Protein AF-A0A9R0SYU4-F1 (afdb_monomer_lite)

Radius of gyration: 37.58 Å; chains: 1; bounding box: 107×59×119 Å

Structure (mmCIF, N/CA/C/O backbone):
data_AF-A0A9R0SYU4-F1
#
_entry.id   AF-A0A9R0SYU4-F1
#
loop_
_atom_site.group_PDB
_atom_site.id
_atom_site.type_symbol
_atom_site.label_atom_id
_atom_site.label_alt_id
_atom_site.label_comp_id
_atom_site.label_asym_id
_atom_site.label_entity_id
_atom_site.label_seq_id
_atom_site.pdbx_PDB_ins_code
_atom_site.Cartn_x
_atom_site.Cartn_y
_atom_site.Cartn_z
_atom_site.occupancy
_atom_site.B_iso_or_equiv
_atom_site.auth_seq_id
_atom_site.auth_comp_id
_atom_site.auth_asym_id
_atom_site.auth_atom_id
_atom_site.pdbx_PDB_model_num
ATOM 1 N N . MET A 1 1 ? -58.830 -17.590 45.809 1.00 48.22 1 MET A N 1
ATOM 2 C CA . MET A 1 1 ? -57.690 -18.182 45.061 1.00 48.22 1 MET A CA 1
ATOM 3 C C . MET A 1 1 ? -57.943 -18.290 43.540 1.00 48.22 1 MET A C 1
ATOM 5 O O . MET A 1 1 ? -57.534 -19.266 42.926 1.00 48.22 1 MET A O 1
ATOM 9 N N . ALA A 1 2 ? -58.577 -17.299 42.892 1.00 47.69 2 ALA A N 1
ATOM 10 C CA . ALA A 1 2 ? -58.925 -17.374 41.457 1.00 47.69 2 ALA A CA 1
ATOM 11 C C . ALA A 1 2 ? -58.108 -16.423 40.551 1.00 47.69 2 ALA A C 1
ATOM 13 O O . ALA A 1 2 ? -57.961 -16.683 39.361 1.00 47.69 2 ALA A O 1
ATOM 14 N N . ALA A 1 3 ? -57.519 -15.357 41.107 1.00 46.34 3 ALA A N 1
ATOM 15 C CA . ALA A 1 3 ? -56.770 -14.356 40.337 1.00 46.34 3 ALA A CA 1
ATOM 16 C C . ALA A 1 3 ? -55.370 -14.834 39.892 1.00 46.34 3 ALA A C 1
ATOM 18 O O . ALA A 1 3 ? -54.916 -14.509 38.799 1.00 46.34 3 ALA A O 1
ATOM 19 N N . ARG A 1 4 ? -54.706 -15.680 40.695 1.00 49.53 4 ARG A N 1
ATOM 20 C CA . ARG A 1 4 ? -53.326 -16.144 40.439 1.00 49.53 4 ARG A CA 1
ATOM 21 C C . ARG A 1 4 ? -53.220 -17.127 39.261 1.00 49.53 4 ARG A C 1
ATOM 23 O O . ARG A 1 4 ? -52.201 -17.159 38.584 1.00 49.53 4 ARG A O 1
ATOM 30 N N . ARG A 1 5 ? -54.287 -17.887 38.975 1.00 51.91 5 ARG A N 1
ATOM 31 C CA . ARG A 1 5 ? -54.338 -18.847 37.853 1.00 51.91 5 ARG A CA 1
ATOM 32 C C . ARG A 1 5 ? -54.552 -18.172 36.493 1.00 51.91 5 ARG A C 1
ATOM 34 O O . ARG A 1 5 ? -54.038 -18.664 35.498 1.00 51.91 5 ARG A O 1
ATOM 41 N N . ARG A 1 6 ? -55.249 -17.029 36.451 1.00 52.56 6 ARG A N 1
ATOM 42 C CA . ARG A 1 6 ? -55.476 -16.265 35.208 1.00 52.56 6 ARG A CA 1
ATOM 43 C C . ARG A 1 6 ? -54.209 -15.555 34.717 1.00 52.56 6 ARG A C 1
ATOM 45 O O . ARG A 1 6 ? -53.990 -15.488 33.517 1.00 52.56 6 ARG A O 1
ATOM 52 N N . SER A 1 7 ? -53.353 -15.108 35.640 1.00 55.12 7 SER A N 1
ATOM 53 C CA . SER A 1 7 ? -52.052 -14.505 35.305 1.00 55.12 7 SER A CA 1
ATOM 54 C C . SER A 1 7 ? -51.073 -15.531 34.708 1.00 55.12 7 SER A C 1
ATOM 56 O O . SER A 1 7 ? -50.420 -15.258 33.706 1.00 55.12 7 SER A O 1
ATOM 58 N N . LEU A 1 8 ? -51.054 -16.763 35.236 1.00 55.88 8 LEU A N 1
ATOM 59 C CA . LEU A 1 8 ? -50.206 -17.846 34.716 1.00 55.88 8 LEU A CA 1
ATOM 60 C C . LEU A 1 8 ? -50.608 -18.299 33.295 1.00 55.88 8 LEU A C 1
ATOM 62 O O . LEU A 1 8 ? -49.749 -18.625 32.483 1.00 55.88 8 LEU A O 1
ATOM 66 N N . LEU A 1 9 ? -51.910 -18.278 32.986 1.00 58.44 9 LEU A N 1
ATOM 67 C CA . LEU A 1 9 ? -52.453 -18.626 31.665 1.00 58.44 9 LEU A CA 1
ATOM 68 C C . LEU A 1 9 ? -52.135 -17.584 30.578 1.00 58.44 9 LEU A C 1
ATOM 70 O O . LEU A 1 9 ? -52.047 -17.950 29.412 1.00 58.44 9 LEU A O 1
ATOM 74 N N . MET A 1 10 ? -51.914 -16.316 30.945 1.00 62.91 10 MET A N 1
ATOM 75 C CA . MET A 1 10 ? -51.508 -15.248 30.013 1.00 62.91 10 MET A CA 1
ATOM 76 C C . MET A 1 10 ? -49.986 -15.173 29.804 1.00 62.91 10 MET A C 1
ATOM 78 O O . MET A 1 10 ? -49.529 -14.640 28.797 1.00 62.91 10 MET A O 1
ATOM 82 N N . LEU A 1 11 ? -49.191 -15.740 30.718 1.00 66.94 11 LEU A N 1
ATOM 83 C CA . LEU A 1 11 ? -47.727 -15.804 30.604 1.00 66.94 11 LEU A CA 1
ATOM 84 C C . LEU A 1 11 ? -47.253 -16.902 29.638 1.00 66.94 11 LEU A C 1
ATOM 86 O O . LEU A 1 11 ? -46.227 -16.742 28.983 1.00 66.94 11 LEU A O 1
ATOM 90 N N . LEU A 1 12 ? -48.016 -17.991 29.510 1.00 74.88 12 LEU A N 1
ATOM 91 C CA . LEU A 1 12 ? -47.714 -19.101 28.604 1.00 74.88 12 LEU A CA 1
ATOM 92 C C . LEU A 1 12 ? -47.650 -18.692 27.111 1.00 74.88 12 LEU A C 1
ATOM 94 O O . LEU A 1 12 ? -46.662 -19.036 26.462 1.00 74.88 12 LEU A O 1
ATOM 98 N N . PRO A 1 13 ? -48.621 -17.942 26.540 1.00 76.25 13 PRO A N 1
ATOM 99 C CA . PRO A 1 13 ? -48.540 -17.511 25.143 1.00 76.25 13 PRO A CA 1
ATOM 100 C C . PRO A 1 13 ? -47.417 -16.495 24.902 1.00 76.25 13 PRO A C 1
ATOM 102 O O . PRO A 1 13 ? -46.794 -16.529 23.846 1.00 76.25 13 PRO A O 1
ATOM 105 N N . LEU A 1 14 ? -47.103 -15.637 25.881 1.00 77.25 14 LEU A N 1
ATOM 106 C CA . LEU A 1 14 ? -45.991 -14.685 25.784 1.00 77.25 14 LEU A CA 1
ATOM 107 C C . LEU A 1 14 ? -44.634 -15.406 25.765 1.00 77.25 14 LEU A C 1
ATOM 109 O O . LEU A 1 14 ? -43.757 -15.057 24.977 1.00 77.25 14 LEU A O 1
ATOM 113 N N . LEU A 1 15 ? -44.483 -16.449 26.587 1.00 78.75 15 LEU A N 1
ATOM 114 C CA . LEU A 1 15 ? -43.291 -17.295 26.612 1.00 78.75 15 LEU A CA 1
ATOM 115 C C . LEU A 1 15 ? -43.113 -18.063 25.295 1.00 78.75 15 LEU A C 1
ATOM 117 O O . LEU A 1 15 ? -42.001 -18.130 24.782 1.00 78.75 15 LEU A O 1
ATOM 121 N N . LEU A 1 16 ? -44.197 -18.595 24.721 1.00 81.00 16 LEU A N 1
ATOM 122 C CA . LEU A 1 16 ? -44.173 -19.269 23.417 1.00 81.00 16 LEU A CA 1
ATOM 123 C C . LEU A 1 16 ? -43.818 -18.303 22.277 1.00 81.00 16 LEU A C 1
ATOM 125 O O . LEU A 1 16 ? -43.044 -18.661 21.389 1.00 81.00 16 LEU A O 1
ATOM 129 N N . LEU A 1 17 ? -44.320 -17.065 22.326 1.00 80.38 17 LEU A N 1
ATOM 130 C CA . LEU A 1 17 ? -43.992 -16.027 21.347 1.00 80.38 17 LEU A CA 1
ATOM 131 C C . LEU A 1 17 ? -42.504 -15.647 21.410 1.00 80.38 17 LEU A C 1
ATOM 133 O O . LEU A 1 17 ? -41.845 -15.556 20.373 1.00 80.38 17 LEU A O 1
ATOM 137 N N . LEU A 1 18 ? -41.956 -15.503 22.620 1.00 77.62 18 LEU A N 1
ATOM 138 C CA . LEU A 1 18 ? -40.528 -15.272 22.842 1.00 77.62 18 LEU A CA 1
ATOM 139 C C . LEU A 1 18 ? -39.694 -16.458 22.342 1.00 77.62 18 LEU A C 1
ATOM 141 O O . LEU A 1 18 ? -38.742 -16.253 21.596 1.00 77.62 18 LEU A O 1
ATOM 145 N N . LEU A 1 19 ? -40.083 -17.694 22.671 1.00 77.12 19 LEU A N 1
ATOM 146 C CA . LEU A 1 19 ? -39.378 -18.903 22.235 1.00 77.12 19 LEU A CA 1
ATOM 147 C C . LEU A 1 19 ? -39.356 -19.033 20.703 1.00 77.12 19 LEU A C 1
ATOM 149 O O . LEU A 1 19 ? -38.334 -19.410 20.137 1.00 77.12 19 LEU A O 1
ATOM 153 N N . SER A 1 20 ? -40.451 -18.660 20.031 1.00 73.00 20 SER A N 1
ATOM 154 C CA . SER A 1 20 ? -40.522 -18.644 18.564 1.00 73.00 20 SER A CA 1
ATOM 155 C C . SER A 1 20 ? -39.612 -17.584 17.932 1.00 73.00 20 SER A C 1
ATOM 157 O O . SER A 1 20 ? -38.973 -17.872 16.925 1.00 73.00 20 SER A O 1
ATOM 159 N N . HIS A 1 21 ? -39.477 -16.403 18.554 1.00 70.44 21 HIS A N 1
ATOM 160 C CA . HIS A 1 21 ? -38.535 -15.363 18.120 1.00 70.44 21 HIS A CA 1
ATOM 161 C C . HIS A 1 21 ? -37.070 -15.770 18.326 1.00 70.44 21 HIS A C 1
ATOM 163 O O . HIS A 1 21 ? -36.213 -15.443 17.510 1.00 70.44 21 HIS A O 1
ATOM 169 N N . PHE A 1 22 ? -36.763 -16.504 19.398 1.00 69.88 22 PHE A N 1
ATOM 170 C CA . PHE A 1 22 ? -35.416 -17.039 19.610 1.00 69.88 22 PHE A CA 1
ATOM 171 C C . PHE A 1 22 ? -35.070 -18.148 18.606 1.00 69.88 22 PHE A C 1
ATOM 173 O O . PHE A 1 22 ? -33.946 -18.182 18.107 1.00 69.88 22 PHE A O 1
ATOM 180 N N . LEU A 1 23 ? -36.025 -19.021 18.261 1.00 67.88 23 LEU A N 1
ATOM 181 C CA . LEU A 1 23 ? -35.820 -20.068 17.253 1.00 67.88 23 LEU A CA 1
ATOM 182 C C . LEU A 1 23 ? -35.636 -19.500 15.838 1.00 67.88 23 LEU A C 1
ATOM 184 O O . LEU A 1 23 ? -34.823 -20.023 15.079 1.00 67.88 23 LEU A O 1
ATOM 188 N N . SER A 1 24 ? -36.339 -18.421 15.483 1.00 66.50 24 SER A N 1
ATOM 189 C CA . SER A 1 24 ? -36.169 -17.763 14.181 1.00 66.50 24 SER A CA 1
ATOM 190 C C . SER A 1 24 ? -34.846 -16.999 14.066 1.00 66.50 24 SER A C 1
ATOM 192 O O . SER A 1 24 ? -34.241 -17.017 12.996 1.00 66.50 24 SER A O 1
AT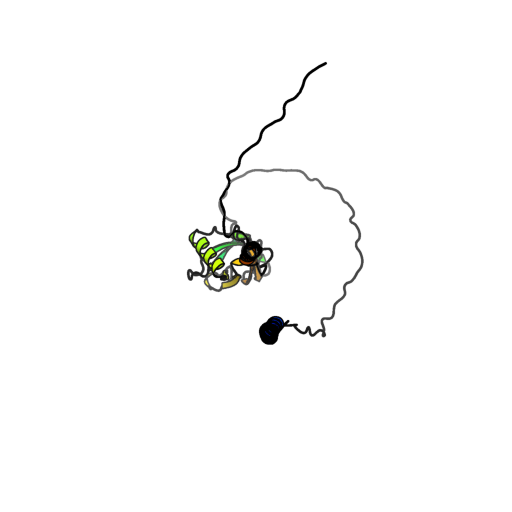OM 194 N N . LEU A 1 25 ? -34.335 -16.408 15.156 1.00 62.09 25 LEU A N 1
ATOM 195 C CA . LEU A 1 25 ? -32.981 -15.830 15.184 1.00 62.09 25 LEU A CA 1
ATOM 196 C C . LEU A 1 25 ? -31.880 -16.897 15.063 1.00 62.09 25 LEU A C 1
ATOM 198 O O . LEU A 1 25 ? -30.838 -16.627 14.472 1.00 62.09 25 LEU A O 1
ATOM 202 N N . ALA A 1 26 ? -32.104 -18.103 15.593 1.00 60.00 26 ALA A N 1
ATOM 203 C CA . ALA A 1 26 ? -31.157 -19.212 15.475 1.00 60.00 26 ALA A CA 1
ATOM 204 C C . ALA A 1 26 ? -31.123 -19.822 14.059 1.00 60.00 26 ALA A C 1
ATOM 206 O O . ALA A 1 26 ? -30.075 -20.286 13.617 1.00 60.00 26 ALA A O 1
ATOM 207 N N . ALA A 1 27 ? -32.242 -19.784 13.327 1.00 56.97 27 ALA A N 1
ATOM 208 C CA . ALA A 1 27 ? -32.347 -20.308 11.962 1.00 56.97 27 ALA A CA 1
ATOM 209 C C . ALA A 1 27 ? -31.749 -19.385 10.879 1.00 56.97 27 ALA A C 1
ATOM 211 O O . ALA A 1 27 ? -31.657 -19.787 9.723 1.00 56.97 27 ALA A O 1
ATOM 212 N N . ALA A 1 28 ? -31.315 -18.169 11.232 1.00 51.06 28 ALA A N 1
ATOM 213 C CA . ALA A 1 28 ? -30.646 -17.250 10.304 1.00 51.06 28 ALA A CA 1
ATOM 214 C C . ALA A 1 28 ? -29.163 -17.599 10.051 1.00 51.06 28 ALA A C 1
ATOM 216 O O . ALA A 1 28 ? -28.490 -16.911 9.285 1.00 51.06 28 ALA A O 1
ATOM 217 N N . PHE A 1 29 ? -28.645 -18.671 10.662 1.00 46.50 29 PHE A N 1
ATOM 218 C CA . PHE A 1 29 ? -27.357 -19.260 10.298 1.00 46.50 29 PHE A CA 1
ATOM 219 C C . PHE A 1 29 ? -27.530 -20.117 9.038 1.00 46.50 29 PHE A C 1
ATOM 221 O O . PHE A 1 29 ? -27.635 -21.340 9.081 1.00 46.50 29 PHE A O 1
ATOM 228 N N . GLN A 1 30 ? -27.617 -19.436 7.900 1.00 41.38 30 GLN A N 1
ATOM 229 C CA . GLN A 1 30 ? -27.577 -20.057 6.587 1.00 41.38 30 GLN A CA 1
ATOM 230 C C . GLN A 1 30 ? -26.118 -20.451 6.317 1.00 41.38 30 GLN A C 1
ATOM 232 O O . GLN A 1 30 ? -25.302 -19.629 5.909 1.00 41.38 30 GLN A O 1
ATOM 237 N N . SER A 1 31 ? -25.767 -21.692 6.653 1.00 45.47 31 SER A N 1
ATOM 238 C CA . SER A 1 31 ? -24.516 -22.319 6.230 1.00 45.47 31 SER A CA 1
ATOM 239 C C . SER A 1 31 ? -24.530 -22.427 4.705 1.00 45.47 31 SER A C 1
ATOM 241 O O . SER A 1 31 ? -25.257 -23.247 4.144 1.00 45.47 31 SER A O 1
ATOM 243 N N . ASP A 1 32 ? -23.772 -21.552 4.051 1.00 54.41 32 ASP A N 1
ATOM 244 C CA . ASP A 1 32 ? -23.471 -21.588 2.621 1.00 54.41 32 ASP A CA 1
ATOM 245 C C . ASP A 1 32 ? -22.484 -22.740 2.366 1.00 54.41 32 ASP A C 1
ATOM 247 O O . ASP A 1 32 ? -21.269 -22.563 2.292 1.00 54.41 32 ASP A O 1
ATOM 251 N N . GLU A 1 33 ? -23.014 -23.965 2.377 1.00 60.00 33 GLU A N 1
ATOM 252 C CA . GLU A 1 33 ? -22.293 -25.169 1.973 1.00 60.00 33 GLU A CA 1
ATOM 253 C C . GLU A 1 33 ? -22.125 -25.115 0.451 1.00 60.00 33 GLU A C 1
ATOM 255 O O . GLU A 1 33 ? -23.031 -25.440 -0.320 1.00 60.00 33 GLU A O 1
ATOM 260 N N . LEU A 1 34 ? -20.946 -24.665 0.025 1.00 43.66 34 LEU A N 1
ATOM 261 C CA . LEU A 1 34 ? -20.451 -24.821 -1.335 1.00 43.66 34 LEU A CA 1
ATOM 262 C C . LEU A 1 34 ? -20.459 -26.322 -1.657 1.00 43.66 34 LEU A C 1
ATOM 264 O O . LEU A 1 34 ? -19.595 -27.065 -1.192 1.00 43.66 34 LEU A O 1
ATOM 268 N N . LEU A 1 35 ? -21.459 -26.767 -2.424 1.00 41.28 35 LEU A N 1
ATOM 269 C CA . LEU A 1 35 ? -21.487 -28.091 -3.036 1.00 41.28 35 LEU A CA 1
ATOM 270 C C . LEU A 1 35 ? -20.207 -28.257 -3.858 1.00 41.28 35 LEU A C 1
ATOM 272 O O . LEU A 1 35 ? -20.108 -27.768 -4.984 1.00 41.28 35 LEU A O 1
ATOM 276 N N . LEU A 1 36 ? -19.224 -28.934 -3.265 1.00 45.44 36 LEU A N 1
ATOM 277 C CA . LEU A 1 36 ? -18.089 -29.501 -3.968 1.00 45.44 36 LEU A CA 1
ATOM 278 C C . LEU A 1 36 ? -18.650 -30.516 -4.960 1.00 45.44 36 LEU A C 1
ATOM 280 O O . LEU A 1 36 ? -19.022 -31.630 -4.602 1.00 45.44 36 LEU A O 1
ATOM 284 N N . HIS A 1 37 ? -18.761 -30.077 -6.207 1.00 45.06 37 HIS A N 1
ATOM 285 C CA . HIS A 1 37 ? -18.791 -30.956 -7.360 1.00 45.06 37 HIS A CA 1
ATOM 286 C C . HIS A 1 37 ? -17.355 -31.493 -7.525 1.00 45.06 37 HIS A C 1
ATOM 288 O O . HIS A 1 37 ? -16.565 -30.951 -8.291 1.00 45.06 37 HIS A O 1
ATOM 294 N N . ASP A 1 38 ? -16.988 -32.484 -6.708 1.00 51.62 38 ASP A N 1
ATOM 295 C CA . ASP A 1 38 ? -16.212 -33.615 -7.226 1.00 51.62 38 ASP A CA 1
ATOM 296 C C . ASP A 1 38 ? -17.212 -34.341 -8.154 1.00 51.62 38 ASP A C 1
ATOM 298 O O . ASP A 1 38 ? -18.384 -34.473 -7.811 1.00 51.62 38 ASP A O 1
ATOM 302 N N . ASP A 1 39 ? -16.925 -34.667 -9.405 1.00 50.56 39 ASP A N 1
ATOM 303 C CA . ASP A 1 39 ? -15.745 -35.331 -9.919 1.00 50.56 39 ASP A CA 1
ATOM 304 C C . ASP A 1 39 ? -15.583 -34.899 -11.386 1.00 50.56 39 ASP A C 1
ATOM 306 O O . ASP A 1 39 ? -16.567 -34.926 -12.112 1.00 50.56 39 ASP A O 1
ATOM 310 N N . ASP A 1 40 ? -14.388 -34.484 -11.815 1.00 49.47 40 ASP A N 1
ATOM 311 C CA . ASP A 1 40 ? -13.826 -34.839 -13.128 1.00 49.47 40 ASP A CA 1
ATOM 312 C C . ASP A 1 40 ? -12.409 -34.247 -13.265 1.00 49.47 40 ASP A C 1
ATOM 314 O O . ASP A 1 40 ? -12.190 -33.048 -13.427 1.00 49.47 40 ASP A O 1
ATOM 318 N N . GLU A 1 41 ? -11.440 -35.163 -13.236 1.00 51.19 41 GLU A N 1
ATOM 319 C CA . GLU A 1 41 ? -10.278 -35.129 -14.126 1.00 51.19 41 GLU A CA 1
ATOM 320 C C . GLU A 1 41 ? -9.160 -34.103 -13.844 1.00 51.19 41 GLU A C 1
ATOM 322 O O . GLU A 1 41 ? -8.957 -33.118 -14.552 1.00 51.19 41 GLU A O 1
ATOM 327 N N . PHE A 1 42 ? -8.269 -34.454 -12.909 1.00 38.22 42 PHE A N 1
ATOM 328 C CA . PHE A 1 42 ? -6.845 -34.235 -13.173 1.00 38.22 42 PHE A CA 1
ATOM 329 C C . PHE A 1 42 ? -6.033 -35.485 -12.836 1.00 38.22 42 PHE A C 1
ATOM 331 O O . PHE A 1 42 ? -5.756 -35.814 -11.681 1.00 38.22 42 PHE A O 1
ATOM 338 N N . GLU A 1 43 ? -5.695 -36.214 -13.894 1.00 42.44 43 GLU A N 1
ATOM 339 C CA . GLU A 1 43 ? -4.944 -37.458 -13.882 1.00 42.44 43 GLU A CA 1
ATOM 340 C C . GLU A 1 43 ? -3.562 -37.260 -13.239 1.00 42.44 43 GLU A C 1
ATOM 342 O O . GLU A 1 43 ? -2.697 -36.526 -13.720 1.00 42.44 43 GLU A O 1
ATOM 347 N N . GLY A 1 44 ? -3.356 -37.928 -12.105 1.00 37.69 44 GLY A N 1
ATOM 348 C CA . GLY A 1 44 ? -2.091 -37.935 -11.392 1.00 37.69 44 GLY A CA 1
ATOM 349 C C . GLY A 1 44 ? -1.020 -38.741 -12.126 1.00 37.69 44 GLY A C 1
ATOM 350 O O . GLY A 1 44 ? -1.107 -39.963 -12.247 1.00 37.69 44 GLY A O 1
ATOM 351 N N . THR A 1 45 ? 0.083 -38.095 -12.498 1.00 35.72 45 THR A N 1
ATOM 352 C CA . THR A 1 45 ? 1.332 -38.805 -12.791 1.00 35.72 45 THR A CA 1
ATOM 353 C C . THR A 1 45 ? 2.088 -39.100 -11.495 1.00 35.72 45 THR A C 1
ATOM 355 O O . THR A 1 45 ? 2.802 -38.256 -10.961 1.00 35.72 45 THR A O 1
ATOM 358 N N . ARG A 1 46 ? 1.896 -40.335 -11.016 1.00 37.78 46 ARG A N 1
ATOM 359 C CA . ARG A 1 46 ? 2.799 -41.188 -10.216 1.00 37.78 46 ARG A CA 1
ATOM 360 C C . ARG A 1 46 ? 3.761 -40.509 -9.229 1.00 37.78 46 ARG A C 1
ATOM 362 O O . ARG A 1 46 ? 4.869 -40.106 -9.575 1.00 37.78 46 ARG A O 1
ATOM 369 N N . ALA A 1 47 ? 3.426 -40.655 -7.949 1.00 39.47 47 ALA A N 1
ATOM 370 C CA . ALA A 1 47 ? 4.418 -40.865 -6.904 1.00 39.47 47 ALA A CA 1
ATOM 371 C C . ALA A 1 47 ? 5.154 -42.198 -7.153 1.00 39.47 47 ALA A C 1
ATOM 373 O O . ALA A 1 47 ? 4.534 -43.262 -7.167 1.00 39.47 47 ALA A O 1
ATOM 374 N N . SER A 1 48 ? 6.473 -42.140 -7.346 1.00 37.66 48 SER A N 1
ATOM 375 C CA . SER A 1 48 ? 7.346 -43.306 -7.208 1.00 37.66 48 SER A CA 1
ATOM 376 C C . SER A 1 48 ? 7.898 -43.311 -5.786 1.00 37.66 48 SER A C 1
ATOM 378 O O . SER A 1 48 ? 8.646 -42.420 -5.386 1.00 37.66 48 SER A O 1
ATOM 380 N N . SER A 1 49 ? 7.472 -44.293 -5.005 1.00 39.03 49 SER A N 1
ATOM 381 C CA . SER A 1 49 ? 7.955 -44.594 -3.666 1.00 39.03 49 SER A CA 1
ATOM 382 C C . SER A 1 49 ? 9.114 -45.585 -3.750 1.00 39.03 49 SER A C 1
ATOM 384 O O . SER A 1 49 ? 8.902 -46.729 -4.137 1.00 39.03 49 SER A O 1
ATOM 386 N N . THR A 1 50 ? 10.334 -45.193 -3.360 1.00 41.00 50 THR A N 1
ATOM 387 C CA . THR A 1 50 ? 11.353 -46.085 -2.747 1.00 41.00 50 THR A CA 1
ATOM 388 C C . THR A 1 50 ? 12.554 -45.278 -2.199 1.00 41.00 50 THR A C 1
ATOM 390 O O . THR A 1 50 ? 12.624 -44.076 -2.441 1.00 41.00 50 THR A O 1
ATOM 393 N N . PRO A 1 51 ? 13.426 -45.842 -1.335 1.00 43.19 51 PRO A N 1
ATOM 394 C CA . PRO A 1 51 ? 13.620 -45.363 0.027 1.00 43.19 51 PRO A CA 1
ATOM 395 C C . PRO A 1 51 ? 14.954 -44.633 0.265 1.00 43.19 51 PRO A C 1
ATOM 397 O O . PRO A 1 51 ? 15.914 -44.739 -0.492 1.00 43.19 51 PRO A O 1
ATOM 400 N N . SER A 1 52 ? 15.003 -43.931 1.397 1.00 39.28 52 SER A N 1
ATOM 401 C CA . SER A 1 52 ? 16.180 -43.281 1.983 1.00 39.28 52 SER A CA 1
ATOM 402 C C . SER A 1 52 ? 17.366 -44.235 2.214 1.00 39.28 52 SER A C 1
ATOM 404 O O . SER A 1 52 ? 17.184 -45.284 2.839 1.00 39.28 52 SER A O 1
ATOM 406 N N . PRO A 1 53 ? 18.596 -43.833 1.835 1.00 42.66 53 PRO A N 1
ATOM 407 C CA . PRO A 1 53 ? 19.824 -44.312 2.459 1.00 42.66 53 PRO A CA 1
ATOM 408 C C . PRO A 1 53 ? 20.514 -43.206 3.281 1.00 42.66 53 PRO A C 1
ATOM 410 O O . PRO A 1 53 ? 20.647 -42.059 2.857 1.00 42.66 53 PRO A O 1
ATOM 413 N N . ARG A 1 54 ? 20.990 -43.589 4.472 1.00 44.28 54 ARG A N 1
ATOM 414 C CA . ARG A 1 54 ? 21.839 -42.795 5.382 1.00 44.28 54 ARG A CA 1
ATOM 415 C C . ARG A 1 54 ? 23.114 -42.248 4.715 1.00 44.28 54 ARG A C 1
ATOM 417 O O . ARG A 1 54 ? 23.609 -42.853 3.766 1.00 44.28 54 ARG A O 1
ATOM 424 N N . PRO A 1 55 ? 23.705 -41.169 5.270 1.00 52.50 55 PRO A N 1
ATOM 425 C CA . PRO A 1 55 ? 24.881 -40.523 4.702 1.00 52.50 55 PRO A CA 1
ATOM 426 C C . PRO A 1 55 ? 26.179 -41.253 5.088 1.00 52.50 55 PRO A C 1
ATOM 428 O O . PRO A 1 55 ? 26.309 -41.694 6.234 1.00 52.50 55 PRO A O 1
ATOM 431 N N . PRO A 1 56 ? 27.184 -41.312 4.198 1.00 49.75 56 PRO A N 1
ATOM 432 C CA . PRO A 1 56 ? 28.563 -41.531 4.598 1.00 49.75 56 PRO A CA 1
ATOM 433 C C . PRO A 1 56 ? 29.280 -40.200 4.872 1.00 49.75 56 PRO A C 1
ATOM 435 O O . PRO A 1 56 ? 29.218 -39.237 4.111 1.00 49.75 56 PRO A O 1
ATOM 438 N N . SER A 1 57 ? 29.976 -40.189 6.002 1.00 44.16 57 SER A N 1
ATOM 439 C CA . SER A 1 57 ? 30.940 -39.202 6.482 1.00 44.16 57 SER A CA 1
ATOM 440 C C . SER A 1 57 ? 32.176 -39.085 5.582 1.00 44.16 57 SER A C 1
ATOM 442 O O . SER A 1 57 ? 32.809 -40.102 5.302 1.00 44.16 57 SER A O 1
ATOM 444 N N . THR A 1 58 ? 32.605 -37.859 5.258 1.00 48.06 58 THR A N 1
ATOM 445 C CA . THR A 1 58 ? 33.955 -37.563 4.732 1.00 48.06 58 THR A CA 1
ATOM 446 C C . THR A 1 58 ? 34.507 -36.229 5.280 1.00 48.06 58 THR A C 1
ATOM 448 O O . THR A 1 58 ? 33.718 -35.370 5.673 1.00 48.06 58 THR A O 1
ATOM 451 N N . PRO A 1 59 ? 35.847 -36.078 5.378 1.00 51.62 59 PRO A N 1
ATOM 452 C CA . PRO A 1 59 ? 36.549 -35.297 6.413 1.00 51.62 59 PRO A CA 1
ATOM 453 C C . PRO A 1 59 ? 36.813 -33.814 6.061 1.00 51.62 59 PRO A C 1
ATOM 455 O O . PRO A 1 59 ? 36.647 -33.415 4.907 1.00 51.62 59 PRO A O 1
ATOM 458 N N . PRO A 1 60 ? 37.260 -32.982 7.033 1.00 43.25 60 PRO A N 1
ATOM 459 C CA . PRO A 1 60 ? 37.501 -31.558 6.816 1.00 43.25 60 PRO A CA 1
ATOM 460 C C . PRO A 1 60 ? 38.838 -31.315 6.102 1.00 43.25 60 PRO A C 1
ATOM 462 O O . PRO A 1 60 ? 39.899 -31.684 6.604 1.00 43.25 60 PRO A O 1
ATOM 465 N N . VAL A 1 61 ? 38.801 -30.631 4.956 1.00 40.50 61 VAL A N 1
ATOM 466 C CA . VAL A 1 61 ? 40.007 -30.083 4.324 1.00 40.50 61 VAL A CA 1
ATOM 467 C C . VAL A 1 61 ? 40.222 -28.665 4.835 1.00 40.50 61 VAL A C 1
ATOM 469 O O . VAL A 1 61 ? 39.526 -27.720 4.469 1.00 40.50 61 VAL A O 1
ATOM 472 N N . VAL A 1 62 ? 41.216 -28.541 5.707 1.00 43.59 62 VAL A N 1
ATOM 473 C CA . VAL A 1 62 ? 41.846 -27.283 6.094 1.00 43.59 62 VAL A CA 1
ATOM 474 C C . VAL A 1 62 ? 42.717 -26.814 4.928 1.00 43.59 62 VAL A C 1
ATOM 476 O O . VAL A 1 62 ? 43.624 -27.530 4.514 1.00 43.59 62 VAL A O 1
ATOM 479 N N . SER A 1 63 ? 42.504 -25.592 4.442 1.00 44.72 63 SER A N 1
ATOM 480 C CA . SER A 1 63 ? 43.550 -24.850 3.736 1.00 44.72 63 SER A CA 1
ATOM 481 C C . SER A 1 63 ? 43.618 -23.433 4.287 1.00 44.72 63 SER A C 1
ATOM 483 O O . SER A 1 63 ? 42.659 -22.666 4.250 1.00 44.72 63 SER A O 1
ATOM 485 N N . SER A 1 64 ? 44.772 -23.142 4.875 1.00 40.97 64 SER A N 1
ATOM 486 C CA . SER A 1 64 ? 45.161 -21.889 5.502 1.00 40.97 64 SER A CA 1
ATOM 487 C C . SER A 1 64 ? 46.178 -21.178 4.608 1.00 40.97 64 SER A C 1
ATOM 489 O O . SER A 1 64 ? 47.018 -21.843 4.003 1.00 40.97 64 SER A O 1
ATOM 491 N N . ARG A 1 65 ? 46.160 -19.834 4.670 1.00 40.19 65 ARG A N 1
ATOM 492 C CA . ARG A 1 65 ? 47.079 -18.812 4.101 1.00 40.19 65 ARG A CA 1
ATOM 493 C C . ARG A 1 65 ? 46.652 -18.244 2.737 1.00 40.19 65 ARG A C 1
ATOM 495 O O . ARG A 1 65 ? 46.299 -18.990 1.845 1.00 40.19 65 ARG A O 1
ATOM 502 N N . ARG A 1 66 ? 46.714 -16.927 2.487 1.00 39.66 66 ARG A N 1
ATOM 503 C CA . ARG A 1 66 ? 47.553 -15.870 3.092 1.00 39.66 66 ARG A CA 1
ATOM 504 C C . ARG A 1 66 ? 46.952 -14.476 2.820 1.00 39.66 66 ARG A C 1
ATOM 506 O O . ARG A 1 66 ? 46.415 -14.240 1.746 1.00 39.66 66 ARG A O 1
ATOM 513 N N . ARG A 1 67 ? 47.097 -13.569 3.795 1.00 45.72 67 ARG A N 1
ATOM 514 C CA . ARG A 1 67 ? 46.878 -12.113 3.689 1.00 45.72 67 ARG A CA 1
ATOM 515 C C . ARG A 1 67 ? 47.753 -11.489 2.597 1.00 45.72 67 ARG A C 1
ATOM 517 O O . ARG A 1 67 ? 48.941 -11.800 2.572 1.00 45.72 67 ARG A O 1
ATOM 524 N N . SER A 1 68 ? 47.205 -10.491 1.905 1.00 37.69 68 SER A N 1
ATOM 525 C CA . SER A 1 68 ? 47.927 -9.271 1.526 1.00 37.69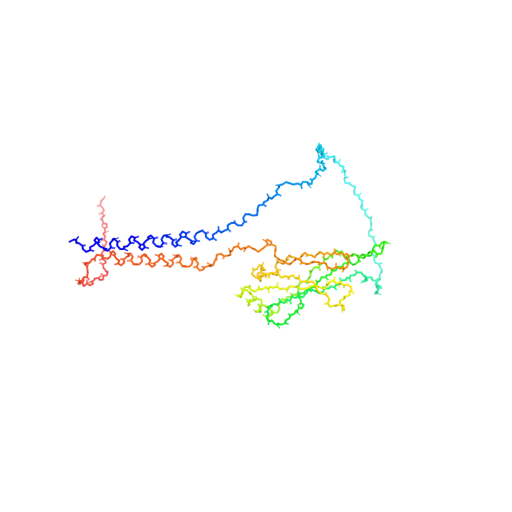 68 SER A CA 1
ATOM 526 C C . SER A 1 68 ? 46.972 -8.090 1.675 1.00 37.69 68 SER A C 1
ATOM 528 O O . SER A 1 68 ? 45.868 -8.111 1.136 1.00 37.69 68 SER A O 1
ATOM 530 N N . ALA A 1 69 ? 47.382 -7.115 2.478 1.00 41.94 69 ALA A N 1
ATOM 531 C CA . ALA A 1 69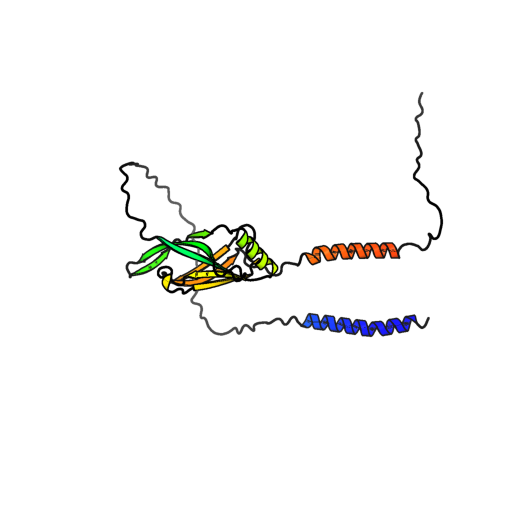 ? 46.720 -5.834 2.638 1.00 41.94 69 ALA A CA 1
ATOM 532 C C . ALA A 1 69 ? 47.378 -4.794 1.721 1.00 41.94 69 ALA A C 1
ATOM 534 O O . ALA A 1 69 ? 48.569 -4.897 1.442 1.00 41.94 69 ALA A O 1
ATOM 535 N N . ASP A 1 70 ? 46.566 -3.790 1.397 1.00 34.66 70 ASP A N 1
ATOM 536 C CA . ASP A 1 70 ? 46.912 -2.392 1.136 1.00 34.66 70 ASP A CA 1
ATOM 537 C C . ASP A 1 70 ? 47.475 -2.002 -0.242 1.00 34.66 70 ASP A C 1
ATOM 539 O O . ASP A 1 70 ? 48.607 -2.319 -0.591 1.00 34.66 70 ASP A O 1
ATOM 543 N N . ALA A 1 71 ? 46.660 -1.248 -0.992 1.00 35.75 71 ALA A N 1
ATOM 544 C CA . ALA A 1 71 ? 47.074 0.004 -1.621 1.00 35.75 71 ALA A CA 1
ATOM 545 C C . ALA A 1 71 ? 45.852 0.761 -2.182 1.00 35.75 71 ALA A C 1
ATOM 547 O O . ALA A 1 71 ? 45.223 0.344 -3.153 1.00 35.75 71 ALA A O 1
ATOM 548 N N . THR A 1 72 ? 45.629 1.945 -1.606 1.00 35.28 72 THR A N 1
ATOM 549 C CA . THR A 1 72 ? 45.109 3.177 -2.230 1.00 35.28 72 THR A CA 1
ATOM 550 C C . THR A 1 72 ? 43.647 3.265 -2.683 1.00 35.28 72 THR A C 1
ATOM 552 O O . THR A 1 72 ? 43.191 2.641 -3.634 1.00 35.28 72 THR A O 1
ATOM 555 N N . GLN A 1 73 ? 42.961 4.205 -2.023 1.00 47.88 73 GLN A N 1
ATOM 556 C CA . GLN A 1 73 ? 41.811 4.958 -2.510 1.00 47.88 73 GLN A CA 1
ATOM 557 C C . GLN A 1 73 ? 41.907 5.267 -4.011 1.00 47.88 73 GLN A C 1
ATOM 559 O O . GLN A 1 73 ? 42.779 6.015 -4.447 1.00 47.88 73 GLN A O 1
ATOM 564 N N . ALA A 1 74 ? 40.924 4.781 -4.760 1.00 38.72 74 ALA A N 1
ATOM 565 C CA . ALA A 1 74 ? 40.437 5.432 -5.962 1.00 38.72 74 ALA A CA 1
ATOM 566 C C . ALA A 1 74 ? 38.911 5.484 -5.855 1.00 38.72 74 ALA A C 1
ATOM 568 O O . ALA A 1 74 ? 38.211 4.474 -5.881 1.00 38.72 74 ALA A O 1
ATOM 569 N N . VAL A 1 75 ? 38.429 6.699 -5.634 1.00 46.25 75 VAL A N 1
ATOM 570 C CA . VAL A 1 75 ? 37.035 7.109 -5.746 1.00 46.25 75 VAL A CA 1
ATOM 571 C C . VAL A 1 75 ? 36.575 6.855 -7.186 1.00 46.25 75 VAL A C 1
ATOM 573 O O . VAL A 1 75 ? 37.220 7.326 -8.118 1.00 46.25 75 VAL A O 1
ATOM 576 N N . GLY A 1 76 ? 35.451 6.149 -7.353 1.00 47.50 76 GLY A N 1
ATOM 577 C CA . GLY A 1 76 ? 34.686 6.118 -8.604 1.00 47.50 76 GLY A CA 1
ATOM 578 C C . GLY A 1 76 ? 34.471 4.729 -9.218 1.00 47.50 76 GLY A C 1
ATOM 579 O O . GLY A 1 76 ? 35.406 4.118 -9.719 1.00 47.50 76 GLY A O 1
ATOM 580 N N . ALA A 1 77 ? 33.191 4.329 -9.270 1.00 47.41 77 ALA A N 1
ATOM 581 C CA . ALA A 1 77 ? 32.580 3.300 -10.130 1.00 47.41 77 ALA A CA 1
ATOM 582 C C . ALA A 1 77 ? 32.478 1.842 -9.617 1.00 47.41 77 ALA A C 1
ATOM 584 O O . ALA A 1 77 ? 33.199 0.960 -10.073 1.00 47.41 77 ALA A O 1
ATOM 585 N N . SER A 1 78 ? 31.453 1.555 -8.790 1.00 42.09 78 SER A N 1
ATOM 586 C CA . SER A 1 78 ? 30.560 0.386 -8.997 1.00 42.09 78 SER A CA 1
ATOM 587 C C . SER A 1 78 ? 29.263 0.460 -8.156 1.00 42.09 78 SER A C 1
ATOM 589 O O . SER A 1 78 ? 28.966 -0.413 -7.345 1.00 42.09 78 SER A O 1
ATOM 591 N N . GLU A 1 79 ? 28.469 1.519 -8.340 1.00 53.50 79 GLU A N 1
ATOM 592 C CA . GLU A 1 79 ? 27.118 1.677 -7.754 1.00 53.50 79 GLU A CA 1
ATOM 593 C C . GLU A 1 79 ? 25.991 1.350 -8.765 1.00 53.50 79 GLU A C 1
ATOM 595 O O . GLU A 1 79 ? 24.859 1.793 -8.620 1.00 53.50 79 GLU A O 1
ATOM 600 N N . SER A 1 80 ? 26.263 0.605 -9.843 1.00 61.66 80 SER A N 1
ATOM 601 C CA . SER A 1 80 ? 25.434 0.698 -11.063 1.00 61.66 80 SER A CA 1
ATOM 602 C C . SER A 1 80 ? 24.207 -0.221 -11.161 1.00 61.66 80 SER A C 1
ATOM 604 O O . SER A 1 80 ? 23.450 -0.087 -12.116 1.00 61.66 80 SER A O 1
ATOM 606 N N . ASN A 1 81 ? 23.992 -1.160 -10.230 1.00 84.50 81 ASN A N 1
ATOM 607 C CA . ASN A 1 81 ? 22.922 -2.172 -10.351 1.00 84.50 81 ASN A CA 1
ATOM 608 C C . ASN A 1 81 ? 21.940 -2.187 -9.169 1.00 84.50 81 ASN A C 1
ATOM 610 O O . ASN A 1 81 ? 21.165 -3.132 -9.028 1.00 84.50 81 ASN A O 1
ATOM 614 N N . THR A 1 82 ? 21.979 -1.204 -8.274 1.00 90.44 82 THR A N 1
ATOM 615 C CA . THR A 1 82 ? 20.997 -1.088 -7.187 1.00 90.44 82 THR A CA 1
ATOM 616 C C . THR A 1 82 ? 19.848 -0.197 -7.621 1.00 90.44 82 THR A C 1
ATOM 618 O O . THR A 1 82 ? 20.070 0.927 -8.051 1.00 90.44 82 THR A O 1
ATOM 621 N N . VAL A 1 83 ? 18.625 -0.699 -7.494 1.00 93.31 83 VAL A N 1
ATOM 622 C CA . VAL A 1 83 ? 17.399 0.019 -7.838 1.00 93.31 83 VAL A CA 1
ATOM 623 C C . VAL A 1 83 ? 16.580 0.189 -6.568 1.00 93.31 83 VAL A C 1
ATOM 625 O O . VAL A 1 83 ? 16.463 -0.754 -5.781 1.00 93.31 83 VAL A O 1
ATOM 628 N N . GLN A 1 84 ? 16.038 1.386 -6.360 1.00 94.56 84 GLN A N 1
ATOM 629 C CA . GLN A 1 84 ? 15.214 1.708 -5.203 1.00 94.56 84 GLN A CA 1
ATOM 630 C C . GLN A 1 84 ? 13.865 2.255 -5.658 1.00 94.56 84 GLN A C 1
ATOM 632 O O . GLN A 1 84 ? 13.808 3.077 -6.568 1.00 94.56 84 GLN A O 1
ATOM 637 N N . PHE A 1 85 ? 12.794 1.805 -5.013 1.00 94.62 85 PHE A N 1
ATOM 638 C CA . PHE A 1 85 ? 11.443 2.307 -5.240 1.00 94.62 85 PHE A CA 1
ATOM 639 C C . PHE A 1 85 ? 10.698 2.491 -3.924 1.00 94.62 85 PHE A C 1
ATOM 641 O O . PHE A 1 85 ? 11.000 1.842 -2.921 1.00 94.62 85 PHE A O 1
ATOM 648 N N . THR A 1 86 ? 9.738 3.407 -3.922 1.00 95.38 86 THR A N 1
ATOM 649 C CA . THR A 1 86 ? 9.069 3.875 -2.706 1.00 95.38 86 THR A CA 1
ATOM 650 C C . THR A 1 86 ? 7.782 3.095 -2.461 1.00 95.38 86 THR A C 1
ATOM 652 O O . THR A 1 86 ? 7.014 2.839 -3.387 1.00 95.38 86 THR A O 1
ATOM 655 N N . LEU A 1 87 ? 7.557 2.724 -1.202 1.00 95.50 87 LEU A N 1
ATOM 656 C CA . LEU A 1 87 ? 6.260 2.293 -0.696 1.00 95.50 87 LEU A CA 1
ATOM 657 C C . LEU A 1 87 ? 5.509 3.526 -0.229 1.00 95.50 87 LEU A C 1
ATOM 659 O O . LEU A 1 87 ? 6.014 4.265 0.616 1.00 95.50 87 LEU A O 1
ATOM 663 N N . GLU A 1 88 ? 4.295 3.710 -0.719 1.00 95.50 88 GLU A N 1
ATOM 664 C CA . GLU A 1 88 ? 3.418 4.773 -0.250 1.00 95.50 88 GLU A CA 1
ATOM 665 C C . GLU A 1 88 ? 2.200 4.179 0.446 1.00 95.50 88 GLU A C 1
ATOM 667 O O . GLU A 1 88 ? 1.745 3.088 0.098 1.00 95.50 88 GLU A O 1
ATOM 672 N N . HIS A 1 89 ? 1.675 4.892 1.436 1.00 94.19 89 HIS A N 1
ATOM 673 C CA . HIS A 1 89 ? 0.475 4.503 2.159 1.00 94.19 89 HIS A CA 1
ATOM 674 C C . HIS A 1 89 ? -0.577 5.601 2.121 1.00 94.19 89 HIS A C 1
ATOM 676 O O . HIS A 1 89 ? -0.249 6.772 1.965 1.00 94.19 89 HIS A O 1
ATOM 682 N N . ASP A 1 90 ? -1.827 5.221 2.336 1.00 94.69 90 ASP A N 1
ATOM 683 C CA . ASP A 1 90 ? -2.938 6.114 2.628 1.00 94.69 90 ASP A CA 1
ATOM 684 C C . ASP A 1 90 ? -3.563 5.706 3.967 1.00 94.69 90 ASP A C 1
ATOM 686 O O . ASP A 1 90 ? -3.904 4.541 4.205 1.00 94.69 90 ASP A O 1
ATOM 690 N N . LEU A 1 91 ? -3.685 6.700 4.846 1.00 90.31 91 LEU A N 1
ATOM 691 C CA . LEU A 1 91 ? -4.253 6.592 6.186 1.00 90.31 91 LEU A CA 1
ATOM 692 C C . LEU A 1 91 ? -5.748 6.959 6.220 1.00 90.31 91 LEU A C 1
ATOM 694 O O . LEU A 1 91 ? -6.287 7.211 7.294 1.00 90.31 91 LEU A O 1
ATOM 698 N N . GLY A 1 92 ? -6.424 7.039 5.069 1.00 75.75 92 GLY A N 1
ATOM 699 C CA . GLY A 1 92 ? -7.882 7.183 4.960 1.00 75.75 92 GLY A CA 1
ATOM 700 C C . GLY A 1 92 ? -8.447 8.508 5.484 1.00 75.75 92 GLY A C 1
ATOM 701 O O . GLY A 1 92 ? -9.654 8.641 5.663 1.00 75.75 92 GLY A O 1
ATOM 702 N N . ALA A 1 93 ? -7.591 9.507 5.712 1.00 70.12 93 ALA A N 1
ATOM 703 C CA . ALA A 1 93 ? -7.970 10.830 6.214 1.00 70.12 93 ALA A CA 1
ATOM 704 C C . ALA A 1 93 ? -8.180 11.876 5.099 1.00 70.12 93 ALA A C 1
ATOM 706 O O . ALA A 1 93 ? -8.298 13.064 5.388 1.00 70.12 93 ALA A O 1
ATOM 707 N N . GLY A 1 94 ? -8.185 11.460 3.825 1.00 71.31 94 GLY A N 1
ATOM 708 C CA . GLY A 1 94 ? -8.230 12.377 2.677 1.00 71.31 94 GLY A CA 1
ATOM 709 C C . GLY A 1 94 ? -6.914 13.125 2.422 1.00 71.31 94 GLY A C 1
ATOM 710 O O . GLY A 1 94 ? -6.881 14.033 1.599 1.00 71.31 94 GLY A O 1
ATOM 711 N N . LEU A 1 95 ? -5.832 12.737 3.110 1.00 79.38 95 LEU A N 1
ATOM 712 C CA . LEU A 1 95 ? -4.477 13.277 2.931 1.00 79.38 95 LEU A CA 1
ATOM 713 C C . LEU A 1 95 ? -3.788 12.738 1.666 1.00 79.38 95 LEU A C 1
ATOM 715 O O . LEU A 1 95 ? -2.774 13.279 1.234 1.00 79.38 95 LEU A O 1
ATOM 719 N N . GLY A 1 96 ? -4.357 11.693 1.062 1.00 89.75 96 GLY A N 1
ATOM 720 C CA . GLY A 1 96 ? -3.778 11.014 -0.084 1.00 89.75 96 GLY A CA 1
ATOM 721 C C . GLY A 1 96 ? -2.605 10.122 0.308 1.00 89.75 96 GLY A C 1
ATOM 722 O O . GLY A 1 96 ? -2.395 9.793 1.475 1.00 89.75 96 GLY A O 1
ATOM 723 N N . PHE A 1 97 ? -1.857 9.703 -0.706 1.00 93.69 97 PHE A N 1
ATOM 724 C CA . PHE A 1 97 ? -0.747 8.782 -0.530 1.00 93.69 97 PHE A CA 1
ATOM 725 C C . PHE A 1 97 ? 0.530 9.513 -0.114 1.00 93.69 97 PHE A C 1
ATOM 727 O O . PHE A 1 97 ? 0.965 10.445 -0.792 1.00 93.69 97 PHE A O 1
ATOM 734 N N . ALA A 1 98 ? 1.140 9.049 0.974 1.00 94.06 98 ALA A N 1
ATOM 735 C CA . ALA A 1 98 ? 2.379 9.568 1.535 1.00 94.06 98 ALA A CA 1
ATOM 736 C C . ALA A 1 98 ? 3.478 8.484 1.563 1.00 94.06 98 ALA A C 1
ATOM 738 O O . ALA A 1 98 ? 3.175 7.294 1.696 1.00 94.06 98 ALA A O 1
ATOM 739 N N . PRO A 1 99 ? 4.764 8.859 1.440 1.00 94.56 99 PRO A N 1
ATOM 740 C CA . PRO A 1 99 ? 5.878 7.913 1.421 1.00 94.56 99 PRO A CA 1
ATOM 741 C C . PRO A 1 99 ? 6.107 7.241 2.784 1.00 94.56 99 PRO A C 1
ATOM 743 O O . PRO A 1 99 ? 6.531 7.857 3.758 1.00 94.56 99 PRO A O 1
ATOM 746 N N . ALA A 1 100 ? 5.908 5.926 2.818 1.00 93.31 100 ALA A N 1
ATOM 747 C CA . ALA A 1 100 ? 5.954 5.074 4.003 1.00 93.31 100 ALA A CA 1
ATOM 748 C C . ALA A 1 100 ? 7.287 4.325 4.172 1.00 93.31 100 ALA A C 1
ATOM 750 O O . ALA A 1 100 ? 7.637 3.855 5.256 1.00 93.31 100 ALA A O 1
ATOM 751 N N . GLY A 1 101 ? 8.044 4.155 3.101 1.00 94.12 101 GLY A N 1
ATOM 752 C CA . GLY A 1 101 ? 9.284 3.396 3.141 1.00 94.12 101 GLY A CA 1
ATOM 753 C C . GLY A 1 101 ? 9.853 3.203 1.754 1.00 94.12 101 GLY A C 1
ATOM 754 O O . GLY A 1 101 ? 9.345 3.742 0.773 1.00 94.12 101 GLY A O 1
ATOM 755 N N . SER A 1 102 ? 10.911 2.413 1.660 1.00 94.88 102 SER A N 1
ATOM 756 C CA . SER A 1 102 ? 11.536 2.119 0.379 1.00 94.88 102 SER A CA 1
ATOM 757 C C . SER A 1 102 ? 12.016 0.681 0.295 1.00 94.88 102 SER A C 1
ATOM 759 O O . SER A 1 102 ? 12.464 0.077 1.271 1.00 94.88 102 SER A O 1
ATOM 761 N N . PHE A 1 103 ? 11.917 0.138 -0.908 1.00 95.44 103 PHE A N 1
ATOM 762 C CA . PHE A 1 103 ? 12.479 -1.137 -1.289 1.00 95.44 103 PHE A CA 1
ATOM 763 C C . PHE A 1 103 ? 13.763 -0.895 -2.062 1.00 95.44 103 PHE A C 1
ATOM 765 O O . PHE A 1 103 ? 13.764 -0.159 -3.042 1.00 95.44 103 PHE A O 1
ATOM 772 N N . SER A 1 104 ? 14.846 -1.540 -1.646 1.00 94.81 104 SER A N 1
ATOM 773 C CA . SER A 1 104 ? 16.094 -1.601 -2.403 1.00 94.81 104 SER A CA 1
ATOM 774 C C . SER A 1 104 ? 16.294 -3.012 -2.945 1.00 94.81 104 SER A C 1
ATOM 776 O O . SER A 1 104 ? 16.135 -4.003 -2.233 1.00 94.81 104 SER A O 1
ATOM 778 N N . ALA A 1 105 ? 16.628 -3.117 -4.223 1.00 94.50 105 ALA A N 1
ATOM 779 C CA . ALA A 1 105 ? 16.864 -4.378 -4.910 1.00 94.50 105 ALA A CA 1
ATOM 780 C C . ALA A 1 105 ? 18.101 -4.278 -5.803 1.00 94.50 105 ALA A C 1
ATOM 782 O O . ALA A 1 105 ? 18.565 -3.196 -6.155 1.00 94.50 105 ALA A O 1
ATOM 783 N N . ARG A 1 106 ? 18.650 -5.429 -6.184 1.00 93.25 106 ARG A N 1
ATOM 784 C CA . ARG A 1 106 ? 19.720 -5.526 -7.176 1.00 93.25 106 ARG A CA 1
ATOM 785 C C . ARG A 1 106 ? 19.148 -5.965 -8.511 1.00 93.25 106 ARG A C 1
ATOM 787 O O . ARG A 1 106 ? 18.608 -7.067 -8.614 1.00 93.25 106 ARG A O 1
ATOM 794 N N . LEU A 1 107 ? 19.328 -5.129 -9.522 1.00 94.19 107 LEU A N 1
ATOM 795 C CA . LEU A 1 107 ? 19.020 -5.431 -10.906 1.00 94.19 107 LEU A CA 1
ATOM 796 C C . LEU A 1 107 ? 20.064 -6.397 -11.460 1.00 94.19 107 LEU A C 1
ATOM 798 O O . LEU A 1 107 ? 21.265 -6.118 -11.482 1.00 94.19 107 LEU A O 1
ATOM 802 N N . LYS A 1 108 ? 19.595 -7.559 -11.899 1.00 91.81 108 LYS A N 1
ATOM 803 C CA . LYS A 1 108 ? 20.404 -8.557 -12.583 1.00 91.81 108 LYS A CA 1
ATOM 804 C C . LYS A 1 108 ? 19.928 -8.656 -14.022 1.00 91.81 108 LYS A C 1
ATOM 806 O O . LYS A 1 108 ? 18.810 -9.099 -14.277 1.00 91.81 108 LYS A O 1
ATOM 811 N N . SER A 1 109 ? 20.800 -8.269 -14.946 1.00 89.75 109 SER A N 1
ATOM 812 C CA . SER A 1 109 ? 20.609 -8.528 -16.370 1.00 89.75 109 SER A CA 1
ATOM 813 C C . SER A 1 109 ? 21.131 -9.925 -16.709 1.00 89.75 109 SER A C 1
ATOM 815 O O . SER A 1 109 ? 22.231 -10.304 -16.298 1.00 89.75 109 SER A O 1
ATOM 817 N N . SER A 1 110 ? 20.323 -10.714 -17.403 1.00 85.31 110 SER A N 1
ATOM 818 C CA . SER A 1 110 ? 20.672 -12.029 -17.931 1.00 85.31 110 SER A CA 1
ATOM 819 C C . SER A 1 110 ? 21.326 -11.897 -19.306 1.00 85.31 110 SER A C 1
ATOM 821 O O . SER A 1 110 ? 21.061 -10.951 -20.046 1.00 85.31 110 SER A O 1
ATOM 823 N N . ALA A 1 111 ? 22.126 -12.891 -19.695 1.00 81.06 111 ALA A N 1
ATOM 824 C CA . ALA A 1 111 ? 22.743 -12.954 -21.022 1.00 81.06 111 ALA A CA 1
ATOM 825 C C . ALA A 1 111 ? 21.711 -13.001 -22.167 1.00 81.06 111 ALA A C 1
ATOM 827 O O . ALA A 1 111 ? 22.032 -12.657 -23.298 1.00 81.06 111 ALA A O 1
ATOM 828 N N . HIS A 1 112 ? 20.473 -13.413 -21.878 1.00 83.44 112 HIS A N 1
ATOM 829 C CA . HIS A 1 112 ? 19.357 -13.416 -22.833 1.00 83.44 112 HIS A CA 1
ATOM 830 C C . HIS A 1 112 ? 18.587 -12.081 -22.870 1.00 83.44 112 HIS A C 1
ATOM 832 O O . HIS A 1 112 ? 17.526 -12.005 -23.477 1.00 83.44 112 HIS A O 1
ATOM 838 N N . GLY A 1 113 ? 19.093 -11.034 -22.207 1.00 81.25 113 GLY A N 1
ATOM 839 C CA . GLY A 1 113 ? 18.494 -9.696 -22.189 1.00 81.25 113 GLY A CA 1
ATOM 840 C C . GLY A 1 113 ? 17.379 -9.497 -21.159 1.00 81.25 113 GLY A C 1
ATOM 841 O O . GLY A 1 113 ? 16.908 -8.377 -20.992 1.00 81.25 113 GLY A O 1
ATOM 842 N N . SER A 1 114 ? 16.971 -10.542 -20.432 1.00 85.44 114 SER A N 1
ATOM 843 C CA . SER A 1 114 ? 15.978 -10.402 -19.364 1.00 85.44 114 SER A CA 1
ATOM 844 C C . SER A 1 114 ? 16.574 -9.714 -18.136 1.00 85.44 114 SER A C 1
ATOM 846 O O . SER A 1 114 ? 17.668 -10.047 -17.682 1.00 85.44 114 SER A O 1
ATOM 848 N N . GLN A 1 115 ? 15.844 -8.755 -17.576 1.00 90.25 115 GLN A N 1
ATOM 849 C CA . GLN A 1 115 ? 16.221 -8.055 -16.353 1.00 90.25 115 GLN A CA 1
ATOM 850 C C . GLN A 1 115 ? 15.328 -8.516 -15.206 1.00 90.25 115 GLN A C 1
ATOM 852 O O . GLN A 1 115 ? 14.110 -8.547 -15.339 1.00 90.25 115 GLN A O 1
ATOM 857 N N . THR A 1 116 ? 15.933 -8.887 -14.080 1.00 91.44 116 THR A N 1
ATOM 858 C CA . THR A 1 116 ? 15.218 -9.371 -12.891 1.00 91.44 116 THR A CA 1
ATOM 859 C C . THR A 1 116 ? 15.725 -8.668 -11.644 1.00 91.44 116 THR A C 1
ATOM 861 O O . THR A 1 116 ? 16.922 -8.390 -11.514 1.00 91.44 116 THR A O 1
ATOM 864 N N . LEU A 1 117 ? 14.822 -8.378 -10.714 1.00 91.88 117 LEU A N 1
ATOM 865 C CA . LEU A 1 117 ? 15.174 -7.812 -9.418 1.00 91.88 117 LEU A CA 1
ATOM 866 C C . LEU A 1 117 ? 15.459 -8.931 -8.412 1.00 91.88 117 LEU A C 1
ATOM 868 O O . LEU A 1 117 ? 14.712 -9.894 -8.277 1.00 91.88 117 LEU A O 1
ATOM 872 N N . THR A 1 118 ? 16.579 -8.817 -7.704 1.00 90.81 118 THR A N 1
ATOM 873 C CA . THR A 1 118 ? 17.042 -9.808 -6.724 1.00 90.81 118 THR A CA 1
ATOM 874 C C . THR A 1 118 ? 17.422 -9.134 -5.413 1.00 90.81 118 THR A C 1
ATOM 876 O O . THR A 1 118 ? 17.768 -7.955 -5.395 1.00 90.81 118 THR A O 1
ATOM 879 N N . LYS A 1 119 ? 17.414 -9.888 -4.305 1.00 92.50 119 LYS A N 1
ATOM 880 C CA . LYS A 1 119 ? 17.772 -9.383 -2.963 1.00 92.50 119 LYS A CA 1
ATOM 881 C C . LYS A 1 119 ? 16.978 -8.131 -2.574 1.00 92.50 119 LYS A C 1
ATOM 883 O O . LYS A 1 119 ? 17.570 -7.113 -2.220 1.00 92.50 119 LYS A O 1
ATOM 888 N N . LEU A 1 120 ? 15.655 -8.232 -2.655 1.00 93.31 120 LEU A N 1
ATOM 889 C CA . LEU A 1 120 ? 14.754 -7.191 -2.187 1.00 93.31 120 LEU A CA 1
ATOM 890 C C . LEU A 1 120 ? 14.960 -6.960 -0.681 1.00 93.31 120 LEU A C 1
ATOM 892 O O . LEU A 1 120 ? 15.015 -7.911 0.101 1.00 93.31 120 LEU A O 1
ATOM 896 N N . ARG A 1 121 ? 15.105 -5.700 -0.284 1.00 94.12 121 ARG A N 1
ATOM 897 C CA . ARG A 1 121 ? 15.258 -5.257 1.102 1.00 94.12 121 ARG A CA 1
ATOM 898 C C . ARG A 1 121 ? 14.301 -4.112 1.351 1.00 94.12 121 ARG A C 1
ATOM 900 O O . ARG A 1 121 ? 14.314 -3.142 0.600 1.00 94.12 121 ARG A O 1
ATOM 907 N N . PHE A 1 122 ? 13.512 -4.228 2.406 1.00 94.00 122 PHE A N 1
ATOM 908 C CA . PHE A 1 122 ? 12.575 -3.198 2.816 1.00 94.00 122 PHE A CA 1
ATOM 909 C C . PHE A 1 122 ? 13.146 -2.372 3.965 1.00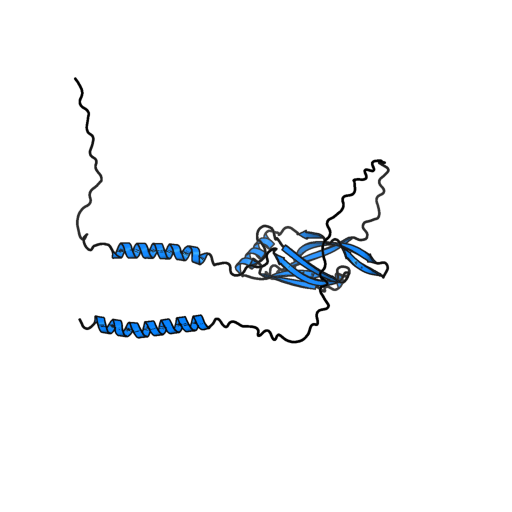 94.00 122 PHE A C 1
ATOM 911 O O . PHE A 1 122 ? 13.718 -2.929 4.903 1.00 94.00 122 PHE A O 1
ATOM 918 N N . THR A 1 123 ? 12.949 -1.060 3.890 1.00 93.00 123 THR A N 1
ATOM 919 C CA . THR A 1 123 ? 13.241 -0.112 4.964 1.00 93.00 123 THR A CA 1
ATOM 920 C C . THR A 1 123 ? 12.001 0.742 5.203 1.00 93.00 123 THR A C 1
ATOM 922 O O . THR A 1 123 ? 11.507 1.385 4.274 1.00 93.00 123 THR A O 1
ATOM 925 N N . ARG A 1 124 ? 11.506 0.758 6.444 1.00 91.31 124 ARG A N 1
ATOM 926 C CA . ARG A 1 124 ? 10.326 1.532 6.847 1.00 91.31 124 ARG A CA 1
ATOM 927 C C . ARG A 1 124 ? 10.735 2.909 7.371 1.00 91.31 124 ARG A C 1
ATOM 929 O O . ARG A 1 124 ? 11.707 3.017 8.114 1.00 91.31 124 ARG A O 1
ATOM 936 N N . ASN A 1 125 ? 9.968 3.935 7.011 1.00 91.56 125 ASN A N 1
ATOM 937 C CA . ASN A 1 125 ? 10.072 5.259 7.621 1.00 91.56 125 ASN A CA 1
ATOM 938 C C . ASN A 1 125 ? 9.329 5.276 8.962 1.00 91.56 125 ASN A C 1
ATOM 940 O O . ASN A 1 125 ? 8.262 4.669 9.084 1.00 91.56 125 ASN A O 1
ATOM 944 N N . GLU A 1 126 ? 9.856 5.994 9.950 1.00 88.69 126 GLU A N 1
ATOM 945 C CA . GLU A 1 126 ? 9.140 6.224 11.205 1.00 88.69 126 GLU A CA 1
ATOM 946 C C . GLU A 1 126 ? 7.872 7.047 10.953 1.00 88.69 126 GLU A C 1
ATOM 948 O O . GLU A 1 126 ? 7.900 8.025 10.209 1.00 88.69 126 GLU A O 1
ATOM 953 N N . LEU A 1 127 ? 6.759 6.648 11.578 1.00 86.19 127 LEU A N 1
ATOM 954 C CA . LEU A 1 127 ? 5.521 7.419 11.511 1.00 86.19 127 LEU A CA 1
ATOM 955 C C . LEU A 1 127 ? 5.665 8.712 12.317 1.00 86.19 127 LEU A C 1
ATOM 957 O O . LEU A 1 127 ? 6.026 8.690 13.501 1.00 86.19 127 LEU A O 1
ATOM 961 N N . THR A 1 128 ? 5.307 9.820 11.689 1.00 90.19 128 THR A N 1
ATOM 962 C CA . THR A 1 128 ? 5.142 11.120 12.341 1.00 90.19 128 THR A CA 1
ATOM 963 C C . THR A 1 128 ? 3.977 11.089 13.335 1.00 90.19 128 THR A C 1
ATOM 965 O O . THR A 1 128 ? 3.134 10.189 13.318 1.00 90.19 128 THR A O 1
ATOM 968 N N . GLU A 1 129 ? 3.917 12.065 14.243 1.00 90.00 129 GLU A N 1
ATOM 969 C CA . GLU A 1 129 ? 2.841 12.113 15.242 1.00 90.00 129 GLU A CA 1
ATOM 970 C C . GLU A 1 129 ? 1.456 12.280 14.595 1.00 90.00 129 GLU A C 1
ATOM 972 O O . GLU A 1 129 ? 0.490 11.641 15.014 1.00 90.00 129 GLU A O 1
ATOM 977 N N . ASP A 1 130 ? 1.368 13.057 13.516 1.00 89.62 130 ASP A N 1
ATOM 978 C CA . ASP A 1 130 ? 0.126 13.253 12.767 1.00 89.62 130 ASP A CA 1
ATOM 979 C C . ASP A 1 130 ? -0.331 11.958 12.084 1.00 89.62 130 ASP A C 1
ATOM 981 O O . ASP A 1 130 ? -1.500 11.579 12.183 1.00 89.62 130 ASP A O 1
ATOM 985 N N . GLU A 1 131 ? 0.597 11.212 11.478 1.00 89.69 131 GLU A N 1
ATOM 986 C CA . GLU A 1 131 ? 0.309 9.903 10.885 1.00 89.69 131 GLU A CA 1
ATOM 987 C C . GLU A 1 131 ? -0.117 8.879 11.941 1.00 89.69 131 GLU A C 1
ATOM 989 O O . GLU A 1 131 ? -1.045 8.104 11.712 1.00 89.69 131 GLU A O 1
ATOM 994 N N . LYS A 1 132 ? 0.500 8.891 13.130 1.00 89.00 132 LYS A N 1
ATOM 995 C CA . LYS A 1 132 ? 0.071 8.042 14.252 1.00 89.00 132 LYS A CA 1
ATOM 996 C C . LYS A 1 132 ? -1.357 8.364 14.674 1.00 89.00 132 LYS A C 1
ATOM 998 O O . LYS A 1 132 ? -2.126 7.449 14.966 1.00 89.00 132 LYS A O 1
ATOM 1003 N N . ASN A 1 133 ? -1.729 9.639 14.713 1.00 90.00 133 ASN A N 1
ATOM 1004 C CA . ASN A 1 133 ? -3.083 10.055 15.072 1.00 90.00 133 ASN A CA 1
ATOM 1005 C C . ASN A 1 133 ? -4.100 9.700 13.979 1.00 90.00 133 ASN A C 1
ATOM 1007 O O . ASN A 1 133 ? -5.173 9.184 14.296 1.00 90.00 133 ASN A O 1
ATOM 1011 N N . ALA A 1 134 ? -3.743 9.855 12.704 1.00 90.81 134 ALA A N 1
ATOM 1012 C CA . ALA A 1 134 ? -4.562 9.380 11.590 1.00 90.81 134 ALA A CA 1
ATOM 1013 C C . ALA A 1 134 ? -4.727 7.849 11.614 1.00 90.81 134 ALA A C 1
ATOM 1015 O O . ALA A 1 134 ? -5.831 7.334 11.444 1.00 90.81 134 ALA A O 1
ATOM 1016 N N . PHE A 1 135 ? -3.666 7.106 11.930 1.00 89.50 135 PHE A N 1
ATOM 1017 C CA . PHE A 1 135 ? -3.734 5.655 12.083 1.00 89.50 135 PHE A CA 1
ATOM 1018 C C . PHE A 1 135 ? -4.621 5.229 13.265 1.00 89.50 135 PHE A C 1
ATOM 1020 O O . PHE A 1 135 ? -5.391 4.275 13.149 1.00 89.50 135 PHE A O 1
ATOM 1027 N N . LYS A 1 136 ? -4.582 5.947 14.397 1.00 88.94 136 LYS A N 1
ATOM 1028 C CA . LYS A 1 136 ? -5.519 5.721 15.517 1.00 88.94 136 LYS A CA 1
ATOM 1029 C C . LYS A 1 136 ? -6.969 5.912 15.075 1.00 88.94 136 LYS A C 1
ATOM 1031 O O . LYS A 1 136 ? -7.801 5.071 15.400 1.00 88.94 136 LYS A O 1
ATOM 1036 N N . LYS A 1 137 ? -7.251 6.940 14.273 1.00 90.38 137 LYS A N 1
ATOM 1037 C CA . LYS A 1 137 ? -8.586 7.169 13.709 1.00 90.38 137 LYS A CA 1
ATOM 1038 C C . LYS A 1 137 ? -9.045 5.998 12.832 1.00 90.38 137 LYS A C 1
ATOM 1040 O O . LYS A 1 137 ? -10.164 5.521 12.995 1.00 90.38 137 LYS A O 1
ATOM 1045 N N . LEU A 1 138 ? -8.166 5.450 11.986 1.00 89.75 138 LEU A N 1
ATOM 1046 C CA . LEU A 1 138 ? -8.481 4.244 11.207 1.00 89.75 138 LEU A CA 1
ATOM 1047 C C . LEU A 1 138 ? -8.848 3.047 12.090 1.00 89.75 138 LEU A C 1
ATOM 1049 O O . LEU A 1 138 ? -9.704 2.245 11.724 1.00 89.75 138 LEU A O 1
ATOM 1053 N N . LEU A 1 139 ? -8.194 2.904 13.244 1.00 88.50 139 LEU A N 1
ATOM 1054 C CA . LEU A 1 139 ? -8.486 1.831 14.192 1.00 88.50 139 LEU A CA 1
ATOM 1055 C C . LEU A 1 139 ? -9.835 2.015 14.894 1.00 88.50 139 LEU A C 1
ATOM 1057 O O . LEU A 1 139 ? -10.483 1.017 15.204 1.00 88.50 139 LEU A O 1
ATOM 1061 N N . GLU A 1 140 ? -10.234 3.254 15.170 1.00 89.25 140 GLU A N 1
ATOM 1062 C CA . GLU A 1 140 ? -11.525 3.587 15.784 1.00 89.25 140 GLU A CA 1
ATOM 1063 C C . GLU A 1 140 ? -12.685 3.378 14.808 1.00 89.25 140 GLU A C 1
ATOM 1065 O O . GLU A 1 140 ? -13.708 2.804 15.177 1.00 89.25 140 GLU A O 1
ATOM 1070 N N . GLU A 1 141 ? -12.497 3.784 13.554 1.00 89.44 141 GLU A N 1
ATOM 1071 C CA . GLU A 1 141 ? -13.502 3.682 12.490 1.00 89.44 141 GLU A CA 1
ATOM 1072 C C . GLU A 1 141 ? -13.526 2.304 11.808 1.00 89.44 141 GLU A C 1
ATOM 1074 O O . GLU A 1 141 ? -14.351 2.055 10.931 1.00 89.44 141 GLU A O 1
ATOM 1079 N N . ASP A 1 142 ? -12.630 1.395 12.200 1.00 87.75 142 ASP A N 1
ATOM 1080 C CA . ASP A 1 142 ? -12.404 0.118 11.519 1.00 87.75 142 ASP A CA 1
ATOM 1081 C C . ASP A 1 142 ? -12.154 0.285 10.007 1.00 87.75 142 ASP A C 1
ATOM 1083 O O . ASP A 1 142 ? -12.620 -0.490 9.170 1.00 87.75 142 ASP A O 1
ATOM 1087 N N . SER A 1 143 ? -11.409 1.316 9.632 1.00 90.69 143 SER A N 1
ATOM 1088 C CA . SER A 1 143 ? -11.140 1.661 8.240 1.00 90.69 143 SER A CA 1
ATOM 1089 C C . SER A 1 143 ? -9.949 0.880 7.671 1.00 90.69 143 SER A C 1
ATOM 1091 O O . SER A 1 143 ? -9.228 0.151 8.367 1.00 90.69 143 SER A O 1
ATOM 1093 N N . PHE A 1 144 ? -9.775 0.974 6.355 1.00 91.50 144 PHE A N 1
ATOM 1094 C CA . PHE A 1 144 ? -8.699 0.294 5.643 1.00 91.50 144 PHE A CA 1
ATOM 1095 C C . PHE A 1 144 ? -7.422 1.133 5.642 1.00 91.50 144 PHE A C 1
ATOM 1097 O O . PHE A 1 144 ? -7.453 2.332 5.387 1.00 91.50 144 PHE A O 1
ATOM 1104 N N . TYR A 1 145 ? -6.301 0.465 5.884 1.00 92.06 145 TYR A N 1
ATOM 1105 C CA . TYR A 1 145 ? -4.968 0.950 5.579 1.00 92.06 145 TYR A CA 1
ATOM 1106 C C . TYR A 1 145 ? -4.589 0.454 4.185 1.00 92.06 145 TYR A C 1
ATOM 1108 O O . TYR A 1 145 ? -4.595 -0.758 3.936 1.00 92.06 145 TYR A O 1
ATOM 1116 N N . THR A 1 146 ? -4.299 1.380 3.276 1.00 93.94 146 THR A N 1
ATOM 1117 C CA . THR A 1 146 ? -4.004 1.059 1.876 1.00 93.94 146 THR A CA 1
ATOM 1118 C C . THR A 1 146 ? -2.566 1.408 1.566 1.00 93.94 146 THR A C 1
ATOM 1120 O O . THR A 1 146 ? -2.111 2.500 1.885 1.00 93.94 146 THR A O 1
ATOM 1123 N N . ILE A 1 147 ? -1.861 0.498 0.908 1.00 95.06 147 ILE A N 1
ATOM 1124 C CA . ILE A 1 147 ? -0.535 0.753 0.361 1.00 95.06 147 ILE A CA 1
ATOM 1125 C C . ILE A 1 147 ? -0.577 0.770 -1.162 1.00 95.06 147 ILE A C 1
ATOM 1127 O O . ILE A 1 147 ? -1.443 0.139 -1.777 1.00 95.06 147 ILE A O 1
ATOM 1131 N N . ARG A 1 148 ? 0.395 1.450 -1.767 1.00 95.75 148 ARG A N 1
ATOM 1132 C CA . ARG A 1 148 ? 0.645 1.386 -3.203 1.00 95.75 148 ARG A CA 1
ATOM 1133 C C . ARG A 1 148 ? 2.126 1.275 -3.533 1.00 95.75 148 ARG A C 1
ATOM 1135 O O . ARG A 1 148 ? 2.983 1.789 -2.811 1.00 95.75 148 ARG A O 1
ATOM 1142 N N . LEU A 1 149 ? 2.398 0.613 -4.650 1.00 95.88 149 LEU A N 1
ATOM 1143 C CA . LEU A 1 149 ? 3.721 0.451 -5.246 1.00 95.88 149 LEU A CA 1
ATOM 1144 C C . LEU A 1 149 ? 3.674 0.782 -6.738 1.00 95.88 149 LEU A C 1
ATOM 1146 O O . LEU A 1 149 ? 2.633 0.570 -7.362 1.00 95.88 149 LEU A O 1
ATOM 1150 N N . PRO A 1 150 ? 4.772 1.278 -7.329 1.00 95.56 150 PRO A N 1
ATOM 1151 C CA . PRO A 1 150 ? 4.836 1.488 -8.768 1.00 95.56 150 PRO A CA 1
ATOM 1152 C C . PRO A 1 150 ? 4.763 0.149 -9.512 1.00 95.56 150 PRO A C 1
ATOM 1154 O O . PRO A 1 150 ? 5.396 -0.829 -9.119 1.00 95.56 150 PRO A O 1
ATOM 1157 N N . SER A 1 151 ? 4.016 0.108 -10.612 1.00 94.56 151 SER A N 1
ATOM 1158 C CA . SER A 1 151 ? 3.852 -1.101 -11.435 1.00 94.56 151 SER A CA 1
ATOM 1159 C C . SER A 1 151 ? 5.130 -1.449 -12.193 1.00 94.56 151 SER A C 1
ATOM 1161 O O . SER A 1 151 ? 5.427 -2.621 -12.406 1.00 94.56 151 SER A O 1
ATOM 1163 N N . ASN A 1 152 ? 5.919 -0.443 -12.577 1.00 93.12 152 ASN A N 1
ATOM 1164 C CA . ASN A 1 152 ? 7.245 -0.629 -13.151 1.00 93.12 152 ASN A CA 1
ATOM 1165 C C . ASN A 1 152 ? 8.278 0.099 -12.292 1.00 93.12 152 ASN A C 1
ATOM 1167 O O . ASN A 1 152 ? 8.162 1.292 -12.025 1.00 93.12 152 ASN A O 1
ATOM 1171 N N . VAL A 1 153 ? 9.301 -0.634 -11.865 1.00 91.56 153 VAL A N 1
ATOM 1172 C CA . VAL A 1 153 ? 10.326 -0.108 -10.960 1.00 91.56 153 VAL A CA 1
ATOM 1173 C C . VAL A 1 153 ? 11.338 0.799 -11.685 1.00 91.56 153 VAL A C 1
ATOM 1175 O O . VAL A 1 153 ? 11.938 1.669 -11.059 1.00 91.56 153 VAL A O 1
ATOM 1178 N N . LEU A 1 154 ? 11.544 0.607 -12.991 1.00 89.44 154 LEU A N 1
ATOM 1179 C CA . LEU A 1 154 ? 12.479 1.394 -13.807 1.00 89.44 154 LEU A CA 1
ATOM 1180 C C . LEU A 1 154 ? 11.828 2.619 -14.458 1.00 89.44 154 LEU A C 1
ATOM 1182 O O . LEU A 1 154 ? 12.530 3.582 -14.757 1.00 89.44 154 LEU A O 1
ATOM 1186 N N . ASP A 1 155 ? 10.512 2.587 -14.668 1.00 87.19 155 ASP A N 1
ATOM 1187 C CA . ASP A 1 155 ? 9.742 3.690 -15.242 1.00 87.19 155 ASP A CA 1
ATOM 1188 C C . ASP A 1 155 ? 8.672 4.203 -14.262 1.00 87.19 155 ASP A C 1
ATOM 1190 O O . ASP A 1 155 ? 7.486 3.881 -14.391 1.00 87.19 155 ASP A O 1
ATOM 1194 N N . PRO A 1 156 ? 9.068 5.025 -13.272 1.00 78.56 156 PRO A N 1
ATOM 1195 C CA . PRO A 1 156 ? 8.124 5.631 -12.341 1.00 78.56 156 PRO A CA 1
ATOM 1196 C C . PRO A 1 156 ? 7.276 6.737 -12.990 1.00 78.56 156 PRO A C 1
ATOM 1198 O O . PRO A 1 156 ? 6.281 7.156 -12.407 1.00 78.56 156 PRO A O 1
ATOM 1201 N N . THR A 1 157 ? 7.640 7.227 -14.183 1.00 80.81 157 THR A N 1
ATOM 1202 C CA . THR A 1 157 ? 6.959 8.372 -14.821 1.00 80.81 157 THR A CA 1
ATOM 1203 C C . THR A 1 157 ? 5.576 8.022 -15.354 1.00 80.81 157 THR A C 1
ATOM 1205 O O . THR A 1 157 ? 4.731 8.898 -15.538 1.00 80.81 157 THR A O 1
ATOM 1208 N N . ARG A 1 158 ? 5.328 6.727 -15.548 1.00 81.31 158 ARG A N 1
ATOM 1209 C CA . ARG A 1 158 ? 4.073 6.193 -16.058 1.00 81.31 158 ARG A CA 1
ATOM 1210 C C . ARG A 1 158 ? 2.903 6.325 -15.073 1.00 81.31 158 ARG A C 1
ATOM 1212 O O . ARG A 1 158 ? 1.764 6.183 -15.494 1.00 81.31 158 ARG A O 1
ATOM 1219 N N . ASN A 1 159 ? 3.161 6.645 -13.796 1.00 83.25 159 ASN A N 1
ATOM 1220 C CA . ASN A 1 159 ? 2.150 6.811 -12.737 1.00 83.25 159 ASN A CA 1
ATOM 1221 C C . ASN A 1 159 ? 1.178 5.619 -12.594 1.00 83.25 159 ASN A C 1
ATOM 1223 O O . ASN A 1 159 ? 0.066 5.776 -12.091 1.00 83.25 159 ASN A O 1
ATOM 1227 N N . ASP A 1 160 ? 1.601 4.425 -13.011 1.00 92.31 160 ASP A N 1
ATOM 1228 C CA . ASP A 1 160 ? 0.825 3.199 -12.862 1.00 92.31 160 ASP A CA 1
ATOM 1229 C C . ASP A 1 160 ? 1.150 2.574 -11.505 1.00 92.31 160 ASP A C 1
ATOM 1231 O O . ASP A 1 160 ? 2.302 2.214 -11.244 1.00 92.31 160 ASP A O 1
ATOM 1235 N N . TYR A 1 161 ? 0.143 2.376 -10.655 1.00 95.00 161 TYR A N 1
ATOM 1236 C CA . TYR A 1 161 ? 0.320 1.842 -9.304 1.00 95.00 161 TYR A CA 1
ATOM 1237 C C . TYR A 1 161 ? -0.475 0.557 -9.076 1.00 95.00 161 TYR A C 1
ATOM 1239 O O . TYR A 1 161 ? -1.607 0.412 -9.535 1.00 95.00 161 TYR A O 1
ATOM 1247 N N . ILE A 1 162 ? 0.112 -0.342 -8.292 1.00 95.69 162 ILE A N 1
ATOM 1248 C CA . ILE A 1 162 ? -0.535 -1.535 -7.751 1.00 95.69 162 ILE A CA 1
ATOM 1249 C C . ILE A 1 162 ? -0.865 -1.274 -6.285 1.00 95.69 162 ILE A C 1
ATOM 1251 O O . ILE A 1 162 ? -0.021 -0.784 -5.532 1.00 95.69 162 ILE A O 1
ATOM 1255 N N . TYR A 1 163 ? -2.083 -1.624 -5.881 1.00 95.50 163 TYR A N 1
ATOM 1256 C CA . TYR A 1 163 ? -2.626 -1.327 -4.559 1.00 95.50 163 TYR A CA 1
ATOM 1257 C C . TYR A 1 163 ? -2.878 -2.603 -3.757 1.00 95.50 163 TYR A C 1
ATOM 1259 O O . TYR A 1 163 ? -3.221 -3.642 -4.317 1.00 95.50 163 TYR A O 1
ATOM 1267 N N . SER A 1 164 ? -2.768 -2.501 -2.434 1.00 95.31 164 SER A N 1
ATOM 1268 C CA . SER A 1 164 ? -3.254 -3.518 -1.499 1.00 95.31 164 SER A CA 1
ATOM 1269 C C . SER A 1 164 ? -3.796 -2.847 -0.249 1.00 95.31 164 SER A C 1
ATOM 1271 O O . SER A 1 164 ? -3.158 -1.952 0.302 1.00 95.31 164 SER A O 1
ATOM 1273 N N . SER A 1 165 ? -4.939 -3.323 0.237 1.00 92.69 165 SER A N 1
ATOM 1274 C CA . SER A 1 165 ? -5.617 -2.758 1.403 1.00 92.69 165 SER A CA 1
ATOM 1275 C C . SER A 1 165 ? -5.900 -3.832 2.441 1.00 92.69 165 SER A C 1
ATOM 1277 O O . SER A 1 165 ? -6.347 -4.929 2.112 1.00 92.69 165 SER A O 1
ATOM 1279 N N . ILE A 1 166 ? -5.696 -3.499 3.712 1.00 91.69 166 ILE A N 1
ATOM 1280 C CA . ILE A 1 166 ? -6.072 -4.342 4.849 1.00 91.69 166 ILE A CA 1
ATOM 1281 C C . ILE A 1 166 ? -6.770 -3.491 5.905 1.00 91.69 166 ILE A C 1
ATOM 1283 O O . ILE A 1 166 ? -6.515 -2.297 6.026 1.00 91.69 166 ILE A O 1
ATOM 1287 N N . LYS A 1 167 ? -7.666 -4.080 6.697 1.00 90.06 167 LYS A N 1
ATOM 1288 C CA . LYS A 1 167 ? -8.243 -3.380 7.851 1.00 90.06 167 LYS A CA 1
ATOM 1289 C C . LYS A 1 167 ? -7.130 -2.980 8.824 1.00 90.06 167 LYS A C 1
ATOM 1291 O O . LYS A 1 167 ? -6.326 -3.828 9.210 1.00 90.06 167 LYS A O 1
ATOM 1296 N N . ALA A 1 168 ? -7.119 -1.725 9.277 1.00 89.12 168 ALA A N 1
ATOM 1297 C CA . ALA A 1 168 ? -6.059 -1.201 10.146 1.00 89.12 168 ALA A CA 1
ATOM 1298 C C . ALA A 1 168 ? -5.893 -2.022 11.438 1.00 89.12 168 ALA A C 1
ATOM 1300 O O . ALA A 1 168 ? -4.782 -2.205 11.929 1.00 89.12 168 ALA A O 1
ATOM 1301 N N . ARG A 1 169 ? -6.985 -2.611 11.950 1.00 86.00 169 ARG A N 1
ATOM 1302 C CA . ARG A 1 169 ? -6.977 -3.501 13.129 1.00 86.00 169 ARG A CA 1
ATOM 1303 C C . ARG A 1 169 ? -6.074 -4.730 12.994 1.00 86.00 169 ARG A C 1
ATOM 1305 O O . ARG A 1 169 ? -5.734 -5.329 14.011 1.00 86.00 169 ARG A O 1
ATOM 1312 N N . CYS A 1 170 ? -5.773 -5.143 11.765 1.00 87.44 170 CYS A N 1
ATOM 1313 C CA . CYS A 1 170 ? -4.973 -6.325 11.472 1.00 87.44 170 CYS A CA 1
ATOM 1314 C C . CYS A 1 170 ? -3.470 -6.049 11.575 1.00 87.44 170 CYS A C 1
ATOM 1316 O O . CYS A 1 170 ? -2.685 -6.989 11.542 1.00 87.44 170 CYS A O 1
ATOM 1318 N N . ILE A 1 171 ? -3.073 -4.779 11.672 1.00 85.88 171 ILE A N 1
ATOM 1319 C CA . ILE A 1 171 ? -1.679 -4.362 11.758 1.00 85.88 171 ILE A CA 1
ATOM 1320 C C . ILE A 1 171 ? -1.328 -4.157 13.244 1.00 85.88 171 ILE A C 1
ATOM 1322 O O . ILE A 1 171 ? -2.044 -3.437 13.952 1.00 85.88 171 ILE A O 1
ATOM 1326 N N . PRO A 1 172 ? -0.251 -4.778 13.756 1.00 77.38 172 PRO A N 1
ATOM 1327 C CA . PRO A 1 172 ? 0.190 -4.601 15.135 1.00 77.38 172 PRO A CA 1
ATOM 1328 C C . PRO A 1 172 ? 0.565 -3.147 15.440 1.00 77.38 172 PRO A C 1
ATOM 1330 O O . PRO A 1 172 ? 1.293 -2.507 14.685 1.00 77.38 172 PRO A O 1
ATOM 1333 N N . ARG A 1 173 ? 0.073 -2.631 16.575 1.00 69.00 173 ARG A N 1
ATOM 1334 C CA . ARG A 1 173 ? 0.149 -1.202 16.933 1.00 69.00 173 ARG A CA 1
ATOM 1335 C C . ARG A 1 173 ? 1.559 -0.702 17.257 1.00 69.00 173 ARG A C 1
ATOM 1337 O O . ARG A 1 173 ? 1.821 0.476 17.049 1.00 69.00 173 ARG A O 1
ATOM 1344 N N . ASP A 1 174 ? 2.433 -1.573 17.758 1.00 63.72 174 ASP A N 1
ATOM 1345 C CA . ASP A 1 174 ? 3.687 -1.145 18.394 1.00 63.72 174 ASP A CA 1
ATOM 1346 C C . ASP A 1 174 ? 4.913 -1.226 17.471 1.00 63.72 174 ASP A C 1
ATOM 1348 O O . ASP A 1 174 ? 5.905 -0.547 17.721 1.00 63.72 174 ASP A O 1
ATOM 1352 N N . SER A 1 175 ? 4.858 -2.022 16.397 1.00 65.69 175 SER A N 1
ATOM 1353 C CA . SER A 1 175 ? 6.021 -2.258 15.526 1.00 65.69 175 SER A CA 1
ATOM 1354 C C . SER A 1 175 ? 5.729 -2.279 14.029 1.00 65.69 175 SER A C 1
ATOM 1356 O O . SER A 1 175 ? 6.680 -2.436 13.271 1.00 65.69 175 SER A O 1
ATOM 1358 N N . LEU A 1 176 ? 4.465 -2.123 13.597 1.00 76.50 176 LEU A N 1
ATOM 1359 C CA . LEU A 1 176 ? 4.062 -2.374 12.206 1.00 76.50 176 LEU A CA 1
ATOM 1360 C C . LEU A 1 176 ? 4.709 -3.676 11.700 1.00 76.50 176 LEU A C 1
ATOM 1362 O O . LEU A 1 176 ? 5.515 -3.664 10.772 1.00 76.50 176 LEU A O 1
ATOM 1366 N N . ASP A 1 177 ? 4.418 -4.796 12.371 1.00 81.12 177 ASP A N 1
ATOM 1367 C CA . ASP A 1 177 ? 4.937 -6.108 11.965 1.00 81.12 177 ASP A CA 1
ATOM 1368 C C . ASP A 1 177 ? 4.204 -6.580 10.697 1.00 81.12 177 ASP A C 1
ATOM 1370 O O . ASP A 1 177 ? 3.198 -7.306 10.724 1.00 81.12 177 ASP A O 1
ATOM 1374 N N . GLU A 1 178 ? 4.661 -6.003 9.589 1.00 86.81 178 GLU A N 1
ATOM 1375 C CA . GLU A 1 178 ? 4.094 -6.054 8.253 1.00 86.81 178 GLU A CA 1
ATOM 1376 C C . GLU A 1 178 ? 4.688 -7.227 7.472 1.00 86.81 178 GLU A C 1
ATOM 1378 O O . GLU A 1 178 ? 5.901 -7.425 7.397 1.00 86.81 178 GLU A O 1
ATOM 1383 N N . HIS A 1 179 ? 3.817 -7.980 6.813 1.00 90.44 179 HIS A N 1
ATOM 1384 C CA . HIS A 1 179 ? 4.189 -9.020 5.874 1.00 90.44 179 HIS A CA 1
ATOM 1385 C C . HIS A 1 179 ? 3.791 -8.581 4.464 1.00 90.44 179 HIS A C 1
ATOM 1387 O O . HIS A 1 179 ? 2.604 -8.529 4.133 1.00 90.44 179 HIS A O 1
ATOM 1393 N N . ILE A 1 180 ? 4.794 -8.249 3.646 1.00 93.06 180 ILE A N 1
ATOM 1394 C CA . ILE A 1 180 ? 4.618 -7.747 2.278 1.00 93.06 180 ILE A CA 1
ATOM 1395 C C . ILE A 1 180 ? 5.141 -8.790 1.294 1.00 93.06 180 ILE A C 1
ATOM 1397 O O . ILE A 1 180 ? 6.338 -9.076 1.258 1.00 93.06 180 ILE A O 1
ATOM 1401 N N . VAL A 1 181 ? 4.249 -9.337 0.471 1.00 94.12 181 VAL A N 1
ATOM 1402 C CA . VAL A 1 181 ? 4.597 -10.267 -0.611 1.00 94.12 181 VAL A CA 1
ATOM 1403 C C . VAL A 1 181 ? 4.389 -9.557 -1.938 1.00 94.12 181 VAL A C 1
ATOM 1405 O O . VAL A 1 181 ? 3.269 -9.169 -2.260 1.00 94.12 181 VAL A O 1
ATOM 1408 N N . ILE A 1 182 ? 5.464 -9.391 -2.706 1.00 95.19 182 ILE A N 1
ATOM 1409 C CA . ILE A 1 182 ? 5.424 -8.757 -4.026 1.00 95.19 182 ILE A CA 1
ATOM 1410 C C . ILE A 1 182 ? 5.550 -9.842 -5.092 1.00 95.19 182 ILE A C 1
ATOM 1412 O O . ILE A 1 182 ? 6.542 -10.572 -5.129 1.00 95.19 182 ILE A O 1
ATOM 1416 N N . HIS A 1 183 ? 4.556 -9.925 -5.969 1.00 95.38 183 HIS A N 1
ATOM 1417 C CA . HIS A 1 183 ? 4.573 -10.793 -7.142 1.00 95.38 183 HIS A CA 1
ATOM 1418 C C . HIS A 1 183 ? 5.118 -9.999 -8.320 1.00 95.38 183 HIS A C 1
ATOM 1420 O O . HIS A 1 183 ? 4.539 -8.985 -8.717 1.00 95.38 183 HIS A O 1
ATOM 1426 N N . MET A 1 184 ? 6.258 -10.435 -8.848 1.00 91.94 184 MET A N 1
ATOM 1427 C CA . MET A 1 184 ? 7.024 -9.688 -9.842 1.00 91.94 184 MET A CA 1
ATOM 1428 C C . MET A 1 184 ? 7.326 -10.553 -11.058 1.00 91.94 184 MET A C 1
ATOM 1430 O O . MET A 1 184 ? 7.645 -11.732 -10.914 1.00 91.94 184 MET A O 1
ATOM 1434 N N . ASP A 1 185 ? 7.309 -9.927 -12.231 1.00 92.62 185 ASP A N 1
ATOM 1435 C CA . ASP A 1 185 ? 7.864 -10.474 -13.466 1.00 92.62 185 ASP A CA 1
ATOM 1436 C C . ASP A 1 185 ? 8.964 -9.537 -13.981 1.00 92.62 185 ASP A C 1
ATOM 1438 O O . ASP A 1 185 ? 8.721 -8.414 -14.437 1.00 92.62 185 ASP A O 1
ATOM 1442 N N . GLY A 1 186 ? 10.214 -9.970 -13.821 1.00 91.56 186 GLY A N 1
ATOM 1443 C CA . GLY A 1 186 ? 11.389 -9.165 -14.138 1.00 91.56 186 GLY A CA 1
ATOM 1444 C C . GLY A 1 186 ? 11.509 -7.902 -13.278 1.00 91.56 186 GLY A C 1
ATOM 1445 O O . GLY A 1 186 ? 11.982 -7.955 -12.138 1.00 91.56 186 GLY A O 1
ATOM 1446 N N . VAL A 1 187 ? 11.120 -6.765 -13.861 1.00 91.50 187 VAL A N 1
ATOM 1447 C CA . VAL A 1 187 ? 11.111 -5.422 -13.243 1.00 91.50 187 VAL A CA 1
ATOM 1448 C C . VAL A 1 187 ? 9.697 -4.870 -13.033 1.00 91.50 187 VAL A C 1
ATOM 1450 O O . VAL A 1 187 ? 9.541 -3.793 -12.455 1.00 91.50 187 VAL A O 1
ATOM 1453 N N . ASN A 1 188 ? 8.680 -5.594 -13.505 1.00 93.69 188 ASN A N 1
ATOM 1454 C CA . ASN A 1 188 ? 7.279 -5.229 -13.357 1.00 93.69 188 ASN A CA 1
ATOM 1455 C C . ASN A 1 188 ? 6.696 -5.903 -12.114 1.00 93.69 188 ASN A C 1
ATOM 1457 O O . ASN A 1 188 ? 6.908 -7.094 -11.875 1.00 93.69 188 ASN A O 1
ATOM 1461 N N . ILE A 1 189 ? 5.939 -5.143 -11.336 1.00 94.62 189 ILE A N 1
ATOM 1462 C CA . ILE A 1 189 ? 5.153 -5.625 -10.206 1.00 94.62 189 ILE A CA 1
ATOM 1463 C C . ILE A 1 189 ? 3.745 -5.912 -10.719 1.00 94.62 189 ILE A C 1
ATOM 1465 O O . ILE A 1 189 ? 3.093 -5.033 -11.275 1.00 94.62 189 ILE A O 1
ATOM 1469 N N . LEU A 1 190 ? 3.285 -7.147 -10.536 1.00 94.56 190 LEU A N 1
ATOM 1470 C CA . LEU A 1 190 ? 1.968 -7.592 -10.996 1.00 94.56 190 LEU A CA 1
ATOM 1471 C C . LEU A 1 190 ? 0.926 -7.517 -9.879 1.00 94.56 190 LEU A C 1
ATOM 1473 O O . LEU A 1 190 ? -0.226 -7.173 -10.118 1.00 94.56 190 LEU A O 1
ATOM 1477 N N . ALA A 1 191 ? 1.337 -7.850 -8.655 1.00 95.69 191 ALA A N 1
ATOM 1478 C CA . ALA A 1 191 ? 0.478 -7.824 -7.482 1.00 95.69 191 ALA A CA 1
ATOM 1479 C C . ALA A 1 191 ? 1.303 -7.603 -6.212 1.00 95.69 191 ALA A C 1
ATOM 1481 O O . ALA A 1 191 ? 2.476 -7.977 -6.132 1.00 95.69 191 ALA A O 1
ATOM 1482 N N . VAL A 1 192 ? 0.663 -7.039 -5.193 1.00 96.19 192 VAL A N 1
ATOM 1483 C CA . VAL A 1 192 ? 1.219 -6.930 -3.847 1.00 96.19 192 VAL A CA 1
ATOM 1484 C C . VAL A 1 192 ? 0.179 -7.410 -2.851 1.00 96.19 192 VAL A C 1
ATOM 1486 O O . VAL A 1 192 ? -0.977 -7.014 -2.923 1.00 96.19 192 VAL A O 1
ATOM 1489 N N . ASN A 1 193 ? 0.600 -8.261 -1.923 1.00 94.12 193 ASN A N 1
ATOM 1490 C CA . ASN A 1 193 ? -0.217 -8.684 -0.797 1.00 94.12 193 ASN A CA 1
ATOM 1491 C C . ASN A 1 193 ? 0.386 -8.081 0.466 1.00 94.12 193 ASN A C 1
ATOM 1493 O O . ASN A 1 193 ? 1.525 -8.391 0.821 1.00 94.12 193 ASN A O 1
ATOM 1497 N N . TYR A 1 194 ? -0.384 -7.232 1.137 1.00 93.06 194 TYR A N 1
ATOM 1498 C CA . TYR A 1 194 ? 0.006 -6.595 2.388 1.00 93.06 194 TYR A CA 1
ATOM 1499 C C . TYR A 1 194 ? -0.831 -7.132 3.550 1.00 93.06 194 TYR A C 1
ATOM 1501 O O . TYR A 1 194 ? -2.060 -7.173 3.479 1.00 93.06 194 TYR A O 1
ATOM 1509 N N . GLY A 1 195 ? -0.167 -7.530 4.632 1.00 90.25 195 GLY A N 1
ATOM 1510 C CA . GLY A 1 195 ? -0.833 -7.980 5.848 1.00 90.25 195 GLY A CA 1
ATOM 1511 C C . GLY A 1 195 ? 0.093 -8.021 7.054 1.00 90.25 195 GLY A C 1
ATOM 1512 O O . GLY A 1 195 ? 1.114 -7.345 7.076 1.00 90.25 195 GLY A O 1
ATOM 1513 N N . SER A 1 196 ? -0.268 -8.816 8.060 1.00 87.19 196 SER A N 1
ATOM 1514 C CA . SER A 1 196 ? 0.562 -9.055 9.244 1.00 87.19 196 SER A CA 1
ATOM 1515 C C . SER A 1 196 ? 0.922 -10.532 9.372 1.00 87.19 196 SER A C 1
ATOM 1517 O O . SER A 1 196 ? 0.194 -11.412 8.895 1.00 87.19 196 SER A O 1
ATOM 1519 N N . VAL A 1 197 ? 2.053 -10.807 10.017 1.00 81.75 197 VAL A N 1
ATOM 1520 C CA . VAL A 1 197 ? 2.477 -12.158 10.395 1.00 81.75 197 VAL A CA 1
ATOM 1521 C C . VAL A 1 197 ? 1.452 -12.772 11.355 1.00 81.75 197 VAL A C 1
ATOM 1523 O O . VAL A 1 197 ? 1.232 -12.288 12.458 1.00 81.75 197 VAL A O 1
ATOM 1526 N N . GLY A 1 198 ? 0.790 -13.843 10.910 1.00 76.94 198 GLY A N 1
ATOM 1527 C CA . GLY A 1 198 ? -0.301 -14.499 11.647 1.00 76.94 198 GLY A CA 1
ATOM 1528 C C . GLY A 1 198 ? -1.709 -14.176 11.135 1.00 76.94 198 GLY A C 1
ATOM 1529 O O . GLY A 1 198 ? -2.679 -14.755 11.622 1.00 76.94 198 GLY A O 1
ATOM 1530 N N . GLY A 1 199 ? -1.832 -13.317 10.117 1.00 74.75 199 GLY A N 1
ATOM 1531 C CA . GLY A 1 199 ? -3.116 -12.955 9.518 1.00 74.75 199 GLY A CA 1
ATOM 1532 C C . GLY A 1 199 ? -3.970 -12.057 10.417 1.00 74.75 199 GLY A C 1
ATOM 1533 O O . GLY A 1 199 ? -3.532 -11.566 11.454 1.00 74.75 199 GLY A O 1
ATOM 1534 N N . CYS A 1 200 ? -5.213 -11.812 10.001 1.00 77.94 200 CYS A N 1
ATOM 1535 C CA . CYS A 1 200 ? -6.148 -11.001 10.773 1.00 77.94 200 CYS A CA 1
ATOM 1536 C C . CYS A 1 200 ? -7.154 -11.888 11.504 1.00 77.94 200 CYS A C 1
ATOM 1538 O O . CYS A 1 200 ? -8.131 -12.346 10.914 1.00 77.94 200 CYS A O 1
ATOM 1540 N N . GLN A 1 201 ? -6.922 -12.138 12.792 1.00 67.00 201 GLN A N 1
ATOM 1541 C CA . GLN A 1 201 ? -7.821 -12.964 13.592 1.00 67.00 201 GLN A CA 1
ATOM 1542 C C . GLN A 1 201 ? -9.116 -12.194 13.909 1.00 67.00 201 GLN A C 1
ATOM 1544 O O . GLN A 1 201 ? -9.102 -11.168 14.595 1.00 67.00 201 GLN A O 1
ATOM 1549 N N . TYR A 1 202 ? -10.241 -12.692 13.400 1.00 58.88 202 TYR A N 1
ATOM 1550 C CA . TYR A 1 202 ? -11.588 -12.176 13.657 1.00 58.88 202 TYR A CA 1
ATOM 1551 C C . TYR A 1 202 ? -12.424 -13.266 14.351 1.00 58.88 202 TYR A C 1
ATOM 1553 O O . TYR A 1 202 ? -12.260 -14.426 13.972 1.00 58.88 202 TYR A O 1
ATOM 1561 N N . PRO A 1 203 ? -13.323 -12.968 15.319 1.00 59.06 203 PRO A N 1
ATOM 1562 C CA . PRO A 1 203 ? -13.650 -11.690 15.965 1.00 59.06 203 PRO A CA 1
ATOM 1563 C C . PRO A 1 203 ? -12.934 -11.492 17.320 1.00 59.06 203 PRO A C 1
ATOM 1565 O O . PRO A 1 203 ? -12.814 -12.414 18.126 1.00 59.06 203 PRO A O 1
ATOM 1568 N N . ARG A 1 204 ? -12.507 -10.259 17.630 1.00 57.56 204 ARG A N 1
ATOM 1569 C CA . ARG A 1 204 ? -12.053 -9.909 18.991 1.00 57.56 204 ARG A CA 1
ATOM 1570 C C . ARG A 1 204 ? -13.291 -9.767 19.883 1.00 57.56 204 ARG A C 1
ATOM 1572 O O . ARG A 1 204 ? -14.147 -8.948 19.546 1.00 57.56 204 ARG A O 1
ATOM 1579 N N . PRO A 1 205 ? -13.420 -10.504 21.004 1.00 57.31 205 PRO A N 1
ATOM 1580 C CA . PRO A 1 205 ? -14.539 -10.296 21.908 1.00 57.31 205 PRO A CA 1
ATOM 1581 C C . PRO A 1 205 ? -14.488 -8.851 22.399 1.00 57.31 205 PRO A C 1
ATOM 1583 O O . PRO A 1 205 ? -13.479 -8.397 22.948 1.00 57.31 205 PRO A O 1
ATOM 1586 N N . MET A 1 206 ? -15.571 -8.111 22.160 1.00 51.16 206 MET A N 1
ATOM 1587 C CA . MET A 1 206 ? -15.738 -6.778 22.715 1.00 51.16 206 MET A CA 1
ATOM 1588 C C . MET A 1 206 ? -15.559 -6.894 24.227 1.00 51.16 206 MET A C 1
ATOM 1590 O O . MET A 1 206 ? -16.317 -7.589 24.905 1.00 51.16 206 MET A O 1
ATOM 1594 N N . LYS A 1 207 ? -14.550 -6.202 24.762 1.00 58.06 207 LYS A N 1
ATOM 1595 C CA . LYS A 1 207 ? -14.210 -6.202 26.195 1.00 58.06 207 LYS A CA 1
ATOM 1596 C C . LYS A 1 207 ? -15.387 -5.766 27.083 1.00 58.06 207 LYS A C 1
ATOM 1598 O O . LYS A 1 207 ? -15.366 -5.996 28.282 1.00 58.06 207 LYS A O 1
ATOM 1603 N N . VAL A 1 208 ? -16.441 -5.218 26.474 1.00 60.84 208 VAL A N 1
ATOM 1604 C CA . VAL A 1 208 ? -17.765 -4.960 27.049 1.00 60.84 208 VAL A CA 1
ATOM 1605 C C . VAL A 1 208 ? -18.320 -6.181 27.794 1.00 60.84 208 VAL A C 1
ATOM 1607 O O . VAL A 1 208 ? -18.768 -6.036 28.927 1.00 60.84 208 VAL A O 1
ATOM 1610 N N . TRP A 1 209 ? -18.227 -7.395 27.239 1.00 62.94 209 TRP A N 1
ATOM 1611 C CA . TRP A 1 209 ? -18.797 -8.583 27.896 1.00 62.94 209 TRP A CA 1
ATOM 1612 C C . TRP A 1 209 ? -18.059 -8.954 29.194 1.00 62.94 209 TRP A C 1
ATOM 1614 O O . TRP A 1 209 ? -18.680 -9.360 30.174 1.00 62.94 209 TRP A O 1
ATOM 1624 N N . MET A 1 210 ? -16.745 -8.703 29.245 1.00 66.56 210 MET A N 1
ATOM 1625 C CA . MET A 1 210 ? -15.914 -8.929 30.432 1.00 66.56 210 MET A CA 1
ATOM 1626 C C . MET A 1 210 ? -16.291 -8.015 31.606 1.00 66.56 210 MET A C 1
ATOM 1628 O O . MET A 1 210 ? -16.092 -8.405 32.750 1.00 66.56 210 MET A O 1
ATOM 1632 N N . TYR A 1 211 ? -16.845 -6.827 31.342 1.00 68.50 211 TYR A N 1
ATOM 1633 C CA . TYR A 1 211 ? -17.310 -5.909 32.387 1.00 68.50 211 TYR A CA 1
ATOM 1634 C C . TYR A 1 211 ? -18.808 -6.059 32.687 1.00 68.50 211 TYR A C 1
ATOM 1636 O O . TYR A 1 211 ? -19.208 -5.900 33.838 1.00 68.50 211 TYR A O 1
ATOM 1644 N N . ILE A 1 212 ? -19.635 -6.425 31.699 1.00 74.12 212 ILE A N 1
ATOM 1645 C CA . ILE A 1 212 ? -21.082 -6.626 31.891 1.00 74.12 212 ILE A CA 1
ATOM 1646 C C . ILE A 1 212 ? -21.378 -7.837 32.785 1.00 74.12 212 ILE A C 1
ATOM 1648 O O . ILE A 1 212 ? -22.241 -7.741 33.655 1.00 74.12 212 ILE A O 1
ATOM 1652 N N . ILE A 1 213 ? -20.668 -8.959 32.623 1.00 77.81 213 ILE A N 1
ATOM 1653 C CA . ILE A 1 213 ? -20.904 -10.169 33.432 1.00 77.81 213 ILE A CA 1
ATOM 1654 C C . ILE A 1 213 ? -20.679 -9.932 34.936 1.00 77.81 213 ILE A C 1
ATOM 1656 O O . ILE A 1 213 ? -21.591 -10.222 35.715 1.00 77.81 213 ILE A O 1
ATOM 1660 N N . PRO A 1 214 ? -19.523 -9.402 35.390 1.00 76.00 214 PRO A N 1
ATOM 1661 C CA . PRO A 1 214 ? -19.315 -9.157 36.813 1.00 76.00 214 PRO A CA 1
ATOM 1662 C C . PRO A 1 214 ? -20.257 -8.079 37.362 1.00 76.00 214 PRO A C 1
ATOM 1664 O O . PRO A 1 214 ? -20.756 -8.245 38.471 1.00 76.00 214 PRO A O 1
ATOM 1667 N N . LEU A 1 215 ? -20.583 -7.026 36.598 1.00 78.50 215 LEU A N 1
ATOM 1668 C CA . LEU A 1 215 ? -21.576 -6.028 37.023 1.00 78.50 215 LEU A CA 1
ATOM 1669 C C . LEU A 1 215 ? -22.973 -6.638 37.198 1.00 78.50 215 LEU A C 1
ATOM 1671 O O . LEU A 1 215 ? -23.631 -6.373 38.203 1.00 78.50 215 LEU A O 1
ATOM 1675 N N . GLY A 1 216 ? -23.406 -7.494 36.271 1.00 81.06 216 GLY A N 1
ATOM 1676 C CA . GLY A 1 216 ? -24.680 -8.207 36.373 1.00 81.06 216 GLY A CA 1
ATOM 1677 C C . GLY A 1 216 ? -24.754 -9.106 37.611 1.00 81.06 216 GLY A C 1
ATOM 1678 O O . GLY A 1 216 ? -25.762 -9.099 38.317 1.00 81.06 216 GLY A O 1
ATOM 1679 N N . LEU A 1 217 ? -23.668 -9.820 37.928 1.00 82.44 217 LEU A N 1
ATOM 1680 C CA . LEU A 1 217 ? -23.573 -10.657 39.131 1.00 82.44 217 LEU A CA 1
ATOM 1681 C C . LEU A 1 217 ? -23.606 -9.837 40.428 1.00 82.44 217 LEU A C 1
ATOM 1683 O O . LEU A 1 217 ? -24.277 -10.230 41.383 1.00 82.44 217 LEU A O 1
ATOM 1687 N N . ILE A 1 218 ? -22.927 -8.688 40.466 1.00 84.38 218 ILE A N 1
ATOM 1688 C CA . ILE A 1 218 ? -22.931 -7.794 41.634 1.00 84.38 218 ILE A CA 1
ATOM 1689 C C . ILE A 1 218 ? -24.345 -7.260 41.898 1.00 84.38 218 ILE A C 1
ATOM 1691 O O . ILE A 1 218 ? -24.811 -7.297 43.038 1.00 84.38 218 ILE A O 1
ATOM 1695 N N . VAL A 1 219 ? -25.055 -6.819 40.854 1.00 83.06 219 VAL A N 1
ATOM 1696 C CA . VAL A 1 219 ? -26.436 -6.322 40.979 1.00 83.06 219 VAL A CA 1
ATOM 1697 C C . VAL A 1 219 ? -27.384 -7.434 41.433 1.00 83.06 219 VAL A C 1
ATOM 1699 O O . VAL A 1 219 ? -28.189 -7.217 42.337 1.00 83.06 219 VAL A O 1
ATOM 1702 N N . MET A 1 220 ? -27.263 -8.641 40.872 1.00 82.88 220 MET A N 1
ATOM 1703 C CA . MET A 1 220 ? -28.109 -9.777 41.252 1.00 82.88 220 MET A CA 1
ATOM 1704 C C . MET A 1 220 ? -27.910 -10.176 42.722 1.00 82.88 220 MET A C 1
ATOM 1706 O O . MET A 1 220 ? -28.886 -10.409 43.438 1.00 82.88 220 MET A O 1
ATOM 1710 N N . ASN A 1 221 ? -26.662 -10.195 43.201 1.00 80.31 221 ASN A N 1
ATOM 1711 C CA . ASN A 1 221 ? -26.361 -10.464 44.608 1.00 80.31 221 ASN A CA 1
ATOM 1712 C C . ASN A 1 221 ? -26.929 -9.382 45.537 1.00 80.31 221 ASN A C 1
ATOM 1714 O O . ASN A 1 221 ? -27.476 -9.718 46.586 1.00 80.31 221 ASN A O 1
ATOM 1718 N N . ALA A 1 222 ? -26.861 -8.103 45.156 1.00 78.19 222 ALA A N 1
ATOM 1719 C CA . ALA A 1 222 ? -27.425 -7.010 45.950 1.00 78.19 222 ALA A CA 1
ATOM 1720 C C . ALA A 1 222 ? -28.961 -7.080 46.043 1.00 78.19 222 ALA A C 1
ATOM 1722 O O . ALA A 1 222 ? -29.520 -6.928 47.128 1.00 78.19 222 ALA A O 1
ATOM 1723 N N . VAL A 1 223 ? -29.650 -7.371 44.933 1.00 79.81 223 VAL A N 1
ATOM 1724 C CA . VAL A 1 223 ? -31.114 -7.553 44.920 1.00 79.81 223 VAL A CA 1
ATOM 1725 C C . VAL A 1 223 ? -31.522 -8.779 45.738 1.00 79.81 223 VAL A C 1
ATOM 1727 O O . VAL A 1 223 ? -32.487 -8.717 46.495 1.00 79.81 223 VAL A O 1
ATOM 1730 N N . THR A 1 224 ? -30.763 -9.873 45.648 1.00 76.62 224 THR A N 1
ATOM 1731 C CA . THR A 1 224 ? -31.016 -11.087 46.440 1.00 76.62 224 THR A CA 1
ATOM 1732 C C . THR A 1 224 ? -30.810 -10.830 47.933 1.00 76.62 224 THR A C 1
ATOM 1734 O O . THR A 1 224 ? -31.616 -11.278 48.743 1.00 76.62 224 THR A O 1
ATOM 1737 N N . ALA A 1 225 ? -29.781 -10.065 48.311 1.00 71.12 225 ALA A N 1
ATOM 1738 C CA . ALA A 1 225 ? -29.558 -9.661 49.697 1.00 71.12 225 ALA A CA 1
ATOM 1739 C C . ALA A 1 225 ? -30.683 -8.755 50.223 1.00 71.12 225 ALA A C 1
ATOM 1741 O O . ALA A 1 225 ? -31.115 -8.943 51.354 1.00 71.12 225 ALA A O 1
ATOM 1742 N N . ALA A 1 226 ? -31.195 -7.831 49.403 1.00 68.81 226 ALA A N 1
ATOM 1743 C CA . ALA A 1 226 ? -32.314 -6.961 49.766 1.00 68.81 226 ALA A CA 1
ATOM 1744 C C . ALA A 1 226 ? -33.653 -7.713 49.878 1.00 68.81 226 ALA A C 1
ATOM 1746 O O . ALA A 1 226 ? -34.467 -7.395 50.740 1.00 68.81 226 ALA A O 1
ATOM 1747 N N . ALA A 1 227 ? -33.879 -8.726 49.037 1.00 66.75 227 ALA A N 1
ATOM 1748 C CA . ALA A 1 227 ? -35.089 -9.549 49.066 1.00 66.75 227 ALA A CA 1
ATOM 1749 C C . ALA A 1 227 ? -35.098 -10.594 50.199 1.00 66.75 227 ALA A C 1
ATOM 1751 O O . ALA A 1 227 ? -36.167 -11.074 50.566 1.00 66.75 227 ALA A O 1
ATOM 1752 N N . ASN A 1 228 ? -33.930 -10.936 50.758 1.00 63.47 228 ASN A N 1
ATOM 1753 C CA . ASN A 1 228 ? -33.783 -11.843 51.904 1.00 63.47 228 ASN A CA 1
ATOM 1754 C C . ASN A 1 228 ? -33.674 -11.119 53.256 1.00 63.47 228 ASN A C 1
ATOM 1756 O O . ASN A 1 228 ? -33.335 -11.757 54.253 1.00 63.47 228 ASN A O 1
ATOM 1760 N N . ILE A 1 229 ? -33.950 -9.813 53.322 1.00 59.06 229 ILE A N 1
ATOM 1761 C CA . ILE A 1 229 ? -34.055 -9.112 54.605 1.00 59.06 229 ILE A CA 1
ATOM 1762 C C . ILE A 1 229 ? -35.364 -9.573 55.268 1.00 59.06 229 ILE A C 1
ATOM 1764 O O . ILE A 1 229 ? -36.434 -9.304 54.717 1.00 59.06 229 ILE A O 1
ATOM 1768 N N . PRO A 1 230 ? -35.321 -10.286 56.411 1.00 50.72 230 PRO A N 1
ATOM 1769 C CA . PRO A 1 230 ? -36.529 -10.605 57.152 1.00 50.72 230 PRO A CA 1
ATOM 1770 C C . PRO A 1 230 ? -37.187 -9.300 57.603 1.00 50.72 230 PRO A C 1
ATOM 1772 O O . PRO A 1 230 ? -36.520 -8.381 58.078 1.00 50.72 230 PRO A O 1
ATOM 1775 N N . GLU A 1 231 ? -38.501 -9.228 57.427 1.00 50.81 231 GLU A N 1
ATOM 1776 C CA . GLU A 1 231 ? -39.369 -8.115 57.807 1.00 50.81 231 GLU A CA 1
ATOM 1777 C C . GLU A 1 231 ? -39.478 -8.004 59.347 1.00 50.81 231 GLU A C 1
ATOM 1779 O O . GLU A 1 231 ? -40.541 -8.136 59.933 1.00 50.81 231 GLU A O 1
ATOM 1784 N N . GLU A 1 232 ? -38.359 -7.805 60.040 1.00 51.53 232 GLU A N 1
ATOM 1785 C CA . GLU A 1 232 ? -38.313 -7.392 61.443 1.00 51.53 232 GLU A CA 1
ATOM 1786 C C . GLU A 1 232 ? -37.084 -6.511 61.659 1.00 51.53 232 GLU A C 1
ATOM 1788 O O . GLU A 1 232 ? -36.030 -6.957 62.097 1.00 51.53 232 GLU A O 1
ATOM 1793 N N . GLN A 1 233 ? -37.223 -5.232 61.315 1.00 46.00 233 GLN A N 1
ATOM 1794 C CA . GLN A 1 23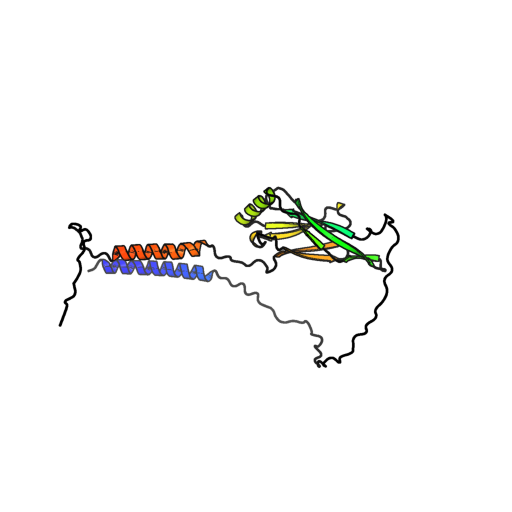3 ? -36.529 -4.137 62.000 1.00 46.00 233 GLN A CA 1
ATOM 1795 C C . GLN A 1 233 ? -37.226 -2.804 61.699 1.00 46.00 233 GLN A C 1
ATOM 1797 O O . GLN A 1 233 ? -36.620 -1.786 61.374 1.00 46.00 233 GLN A O 1
ATOM 1802 N N . ALA A 1 234 ? -38.550 -2.803 61.862 1.00 43.12 234 ALA A N 1
ATOM 1803 C CA . ALA A 1 234 ? -39.257 -1.597 62.256 1.00 43.12 234 ALA A CA 1
ATOM 1804 C C . ALA A 1 234 ? -39.091 -1.437 63.776 1.00 43.12 234 ALA A C 1
ATOM 1806 O O . ALA A 1 234 ? -39.933 -1.870 64.555 1.00 43.12 234 ALA A O 1
ATOM 1807 N N . GLY A 1 235 ? -37.984 -0.822 64.192 1.00 40.06 235 GLY A N 1
ATOM 1808 C CA . GLY A 1 235 ? -37.833 -0.285 65.544 1.00 40.06 235 GLY A CA 1
ATOM 1809 C C . GLY A 1 235 ? -36.621 -0.793 66.318 1.00 40.06 235 GLY A C 1
ATOM 1810 O O . GLY A 1 235 ? -36.408 -1.989 66.465 1.00 40.06 235 GLY A O 1
ATOM 1811 N N . GLY A 1 236 ? -35.886 0.158 66.899 1.00 36.34 236 GLY A N 1
ATOM 1812 C CA . GLY A 1 236 ? -35.118 -0.086 68.119 1.00 36.34 236 GLY A CA 1
ATOM 1813 C C . GLY A 1 236 ? -33.600 -0.033 67.984 1.00 36.34 236 GLY A C 1
ATOM 1814 O O . GLY A 1 236 ? -32.965 -1.039 67.728 1.00 36.34 236 GLY A O 1
ATOM 1815 N N . GLN A 1 237 ? -33.066 1.161 68.262 1.00 33.56 237 GLN A N 1
ATOM 1816 C CA . GLN A 1 237 ? -31.916 1.427 69.142 1.00 33.56 237 GLN A CA 1
ATOM 1817 C C . GLN A 1 237 ? -30.599 0.665 68.912 1.00 33.56 237 GLN A C 1
ATOM 1819 O O . GLN A 1 237 ? -30.484 -0.544 69.061 1.00 33.56 237 GLN A O 1
ATOM 1824 N N . GLY A 1 238 ? -29.556 1.452 68.639 1.00 42.84 238 GLY A N 1
ATOM 1825 C CA . GLY A 1 238 ? -28.199 0.958 68.475 1.00 42.84 238 GLY A CA 1
ATOM 1826 C C . GLY A 1 238 ? -27.559 0.416 69.747 1.00 42.84 238 GLY A C 1
ATOM 1827 O O . GLY A 1 238 ? -28.012 0.669 70.859 1.00 42.84 238 GLY A O 1
ATOM 1828 N N . GLN A 1 239 ? -26.415 -0.244 69.567 1.00 34.03 239 GLN A N 1
ATOM 1829 C CA . GLN A 1 239 ? -25.438 -0.380 70.634 1.00 34.03 239 GLN A CA 1
ATOM 1830 C C . GLN A 1 239 ? -24.016 -0.516 70.077 1.00 34.03 239 GLN A C 1
ATOM 1832 O O . GLN A 1 239 ? -23.748 -1.267 69.142 1.00 34.03 239 GLN A O 1
ATOM 1837 N N . ALA A 1 240 ? -23.138 0.296 70.661 1.00 34.84 240 ALA A N 1
ATOM 1838 C CA . ALA A 1 240 ? -21.708 0.427 70.417 1.00 34.84 240 ALA A CA 1
ATOM 1839 C C . ALA A 1 240 ? -20.904 -0.829 70.841 1.00 34.84 240 ALA A C 1
ATOM 1841 O O . ALA A 1 240 ? -21.426 -1.666 71.581 1.00 34.84 240 ALA A O 1
ATOM 1842 N N . PRO A 1 241 ? -19.623 -0.960 70.437 1.00 46.78 241 PRO A N 1
ATOM 1843 C CA . PRO A 1 241 ? -18.793 -2.110 70.784 1.00 46.78 241 PRO A CA 1
ATOM 1844 C C . PRO A 1 241 ? -18.151 -1.929 72.172 1.00 46.78 241 PRO A C 1
ATOM 1846 O O . PRO A 1 241 ? -17.551 -0.891 72.437 1.00 46.78 241 PRO A O 1
ATOM 1849 N N . ALA A 1 242 ? -18.223 -2.934 73.056 1.00 36.38 242 ALA A N 1
ATOM 1850 C CA . ALA A 1 242 ? -17.448 -2.945 74.307 1.00 36.38 242 ALA A CA 1
ATOM 1851 C C . ALA A 1 242 ? -17.205 -4.362 74.884 1.00 36.38 242 ALA A C 1
ATOM 1853 O O . ALA A 1 242 ? -18.087 -4.982 75.464 1.00 36.38 242 ALA A O 1
ATOM 1854 N N . GLN A 1 243 ? -15.971 -4.845 74.704 1.00 44.09 243 GLN A N 1
ATOM 1855 C CA . GLN A 1 243 ? -14.996 -5.222 75.748 1.00 44.09 243 GLN A CA 1
ATOM 1856 C C . GLN A 1 243 ? -15.412 -6.060 76.992 1.00 44.09 243 GLN A C 1
ATOM 1858 O O . GLN A 1 243 ? -16.176 -5.612 77.840 1.00 44.09 243 GLN A O 1
ATOM 1863 N N . ARG A 1 244 ? -14.711 -7.194 77.211 1.00 34.25 244 ARG A N 1
ATOM 1864 C CA . ARG A 1 244 ? -14.323 -7.777 78.531 1.00 34.25 244 ARG A CA 1
ATOM 1865 C C . ARG A 1 244 ? -13.233 -8.857 78.296 1.00 34.25 244 ARG A C 1
ATOM 1867 O O . ARG A 1 244 ? -13.506 -9.764 77.525 1.00 34.25 244 ARG A O 1
ATOM 1874 N N . VAL A 1 245 ? -11.941 -8.745 78.667 1.00 36.94 245 VAL A N 1
ATOM 1875 C CA . VAL A 1 245 ? -11.203 -8.573 79.961 1.00 36.94 245 VAL A CA 1
ATOM 1876 C C . VAL A 1 245 ? -10.923 -9.931 80.674 1.00 36.94 245 V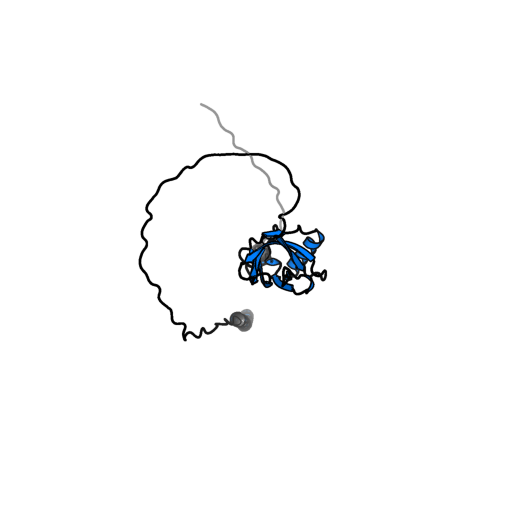AL A C 1
ATOM 1878 O O . VAL A 1 245 ? -11.751 -10.830 80.566 1.00 36.94 245 VAL A O 1
ATOM 1881 N N . PRO A 1 246 ? -9.732 -10.124 81.302 1.00 56.72 246 PRO A N 1
ATOM 1882 C CA . PRO A 1 246 ? -8.914 -11.350 81.267 1.00 56.72 246 PRO A CA 1
ATOM 1883 C C . PRO A 1 246 ? -9.006 -12.220 82.534 1.00 56.72 246 PRO A C 1
ATOM 1885 O O . PRO A 1 246 ? -9.623 -11.821 83.518 1.00 56.72 246 PRO A O 1
ATOM 1888 N N . ILE A 1 247 ? -8.343 -13.387 82.544 1.00 42.12 247 ILE A N 1
ATOM 1889 C CA . ILE A 1 247 ? -8.239 -14.245 83.738 1.00 42.12 247 ILE A CA 1
ATOM 1890 C C . ILE A 1 247 ? -6.776 -14.574 84.059 1.00 42.12 247 ILE A C 1
ATOM 1892 O O . ILE A 1 247 ? -6.008 -15.038 83.219 1.00 42.12 247 ILE A O 1
ATOM 1896 N N . ALA A 1 248 ? -6.432 -14.274 85.310 1.00 40.44 248 ALA A N 1
ATOM 1897 C CA . ALA A 1 248 ? -5.141 -14.405 85.959 1.00 40.44 248 ALA A CA 1
ATOM 1898 C C . ALA A 1 248 ? -4.839 -15.837 86.444 1.00 40.44 248 ALA A C 1
ATOM 1900 O O . ALA A 1 248 ? -5.736 -16.638 86.700 1.00 40.44 248 ALA A O 1
ATOM 1901 N N . ALA A 1 249 ? -3.545 -16.114 86.614 1.00 50.84 249 ALA A N 1
ATOM 1902 C CA . ALA A 1 249 ? -2.976 -17.329 87.195 1.00 50.84 249 ALA A CA 1
ATOM 1903 C C . ALA A 1 249 ? -3.235 -17.476 88.711 1.00 50.84 249 ALA A C 1
ATOM 1905 O O . ALA A 1 249 ? -3.431 -16.474 89.402 1.00 50.84 249 ALA A O 1
ATOM 1906 N N . PRO A 1 250 ? -3.048 -18.691 89.264 1.00 55.59 250 PRO A N 1
ATOM 1907 C CA . PRO A 1 250 ? -2.593 -18.845 90.641 1.00 55.59 250 PRO A CA 1
ATOM 1908 C C . PRO A 1 250 ? -1.308 -19.687 90.778 1.00 55.59 250 PRO A C 1
ATOM 1910 O O . PRO A 1 250 ? -0.919 -20.467 89.913 1.00 55.59 250 PRO A O 1
ATOM 1913 N N . ARG A 1 251 ? -0.633 -19.467 91.911 1.00 53.03 251 ARG A N 1
ATOM 1914 C CA . ARG A 1 251 ? 0.745 -19.828 92.278 1.00 53.03 251 ARG A CA 1
ATOM 1915 C C . ARG A 1 251 ? 0.760 -20.830 93.452 1.00 53.03 251 ARG A C 1
ATOM 1917 O O . ARG A 1 251 ? -0.001 -20.637 94.391 1.00 53.03 251 ARG A O 1
ATOM 1924 N N . ARG A 1 252 ? 1.760 -21.735 93.440 1.00 47.72 252 ARG A N 1
ATOM 1925 C CA . ARG A 1 252 ? 2.399 -22.513 94.545 1.00 47.72 252 ARG A CA 1
ATOM 1926 C C . ARG A 1 252 ? 1.627 -23.660 95.229 1.00 47.72 252 ARG A C 1
ATOM 1928 O O . ARG A 1 252 ? 0.669 -23.413 95.949 1.00 47.72 252 ARG A O 1
ATOM 1935 N N . ARG A 1 253 ? 2.260 -24.841 95.274 1.00 47.62 253 ARG A N 1
ATOM 1936 C CA . ARG A 1 253 ? 3.218 -25.196 96.340 1.00 47.62 253 ARG A CA 1
ATOM 1937 C C . ARG A 1 253 ? 4.277 -26.157 95.817 1.00 47.62 253 ARG A C 1
ATOM 1939 O O . ARG A 1 253 ? 3.913 -26.977 94.953 1.00 47.62 253 ARG A O 1
#

Organism: Triticum turgidum subsp. durum (NCBI:txid4567)

Secondary structure (DSSP, 8-state):
--HHHHHHHHHHHHHHHHHHHHHHHHTT-------------------------PPPP----------------------TTEEEEEEEEE-SSS---EEEEEEEEEEEE-TTS-EEEEEEEEEEPPPPHHHHHHHHHHHHTTPEEEEEEESBSS-GGG--EEEEEEEGGGS-TTT--EEEEEEEETTEEEEEEEEETT----PPPPTHHHHHHHHHHHHHHHHHHHHT--S--SS------------------

Foldseek 3Di:
DPPVVVVVVVVVVVVVVVVVVVVVVVVVPPPPPPPPPDDDDDDDDDDDDDDDDDDDDDDDDDDDDDDDDDDDDDDDDDPPFKFKWFKWKDLPPPPPTDTFWMWIWGWDQDPVRFIATHDIDIDTDDDDPVSLVSLVVLVVVQHKMKMWTAQFRVCCVVVHIAMEIDRSQQADSPPRQKDWDFDDDRRGTDHIYITHDVGRDDDDPDCVVVVVVVVVVVVVVVVVVVVPDPPPDPDDDDDDDDDDDDDDDDDDD

pLDDT: mean 70.73, std 20.93, range [33.56, 96.19]

Sequence (253 aa):
MAARRRSLLMLLPLLLLLLSHFLSLAAAFQSDELLLHDDDEFEGTRASSTPSPRPPSTPPVVSSRRRSADATQAVGASESNTVQFTLEHDLGAGLGFAPAGSFSARLKSSAHGSQTLTKLRFTRNELTEDEKNAFKKLLEEDSFYTIRLPSNVLDPTRNDYIYSSIKARCIPRDSLDEHIVIHMDGVNILAVNYGSVGGCQYPRPMKVWMYIIPLGLIVMNAVTAAANIPEEQAGGQGQAPAQRVPIAAPRRR